Protein AF-A0A0L0RY16-F1 (afdb_monomer)

Foldseek 3Di:
DDDDDDDDDDDDDDDDDDDDDDDPPVVVVVVVVVVVVVVVVVVVCVVVVVVVVVVVVVVVVVVVVVVVVVVVVVVVVVVVVVVVVVVVVVVVLLVVLVPDDQDVLLLVLCVVVVHDNPCQFADFPPDPVSLVSNLVSCCVVVVADDDPVLSVPDGGNSSVSSSSPDDDDPPDPDPVLVVQVVCVVVVVDDPPDDDDPDDPVCPPVVVVVD

Structure (mmCIF, N/CA/C/O backbone):
data_AF-A0A0L0RY16-F1
#
_entry.id   AF-A0A0L0RY16-F1
#
loop_
_atom_site.group_PDB
_atom_site.id
_atom_site.type_symbol
_atom_site.label_atom_id
_atom_site.label_alt_id
_atom_site.label_comp_id
_atom_site.label_asym_id
_atom_site.label_entity_id
_atom_site.label_seq_id
_atom_site.pdbx_PDB_ins_code
_atom_site.Cartn_x
_atom_site.Cartn_y
_atom_site.Cartn_z
_atom_site.occupancy
_atom_site.B_iso_or_equiv
_atom_site.auth_seq_id
_atom_site.auth_comp_id
_atom_site.auth_asym_id
_atom_site.auth_atom_id
_atom_site.pdbx_PDB_model_num
ATOM 1 N N . MET A 1 1 ? 19.736 21.386 -30.004 1.00 41.47 1 MET A N 1
ATOM 2 C CA . MET A 1 1 ? 19.261 21.359 -31.405 1.00 41.47 1 MET A CA 1
ATOM 3 C C . MET A 1 1 ? 19.620 22.686 -32.041 1.00 41.47 1 MET A C 1
ATOM 5 O O . MET A 1 1 ? 19.230 23.674 -31.445 1.00 41.47 1 MET A O 1
ATOM 9 N N . LEU A 1 2 ? 20.355 22.706 -33.162 1.00 37.84 2 LEU A N 1
ATOM 10 C CA . LEU A 1 2 ? 20.332 23.747 -34.212 1.00 37.84 2 LEU A CA 1
ATOM 11 C C . LEU A 1 2 ? 21.378 23.380 -35.287 1.00 37.84 2 LEU A C 1
ATOM 13 O O . LEU A 1 2 ? 22.578 23.388 -35.029 1.00 37.84 2 LEU A O 1
ATOM 17 N N . ARG A 1 3 ? 20.896 22.975 -36.471 1.00 35.06 3 ARG A N 1
ATOM 18 C CA . ARG A 1 3 ? 21.677 22.679 -37.686 1.00 35.06 3 ARG A CA 1
ATOM 19 C C . ARG A 1 3 ? 21.807 23.966 -38.504 1.00 35.06 3 ARG A C 1
ATOM 21 O O . ARG A 1 3 ? 20.787 24.559 -38.841 1.00 35.06 3 ARG A O 1
ATOM 28 N N . ALA A 1 4 ? 23.028 24.353 -38.863 1.00 40.31 4 ALA A N 1
ATOM 29 C CA . ALA A 1 4 ? 23.283 25.415 -39.833 1.00 40.31 4 ALA A CA 1
ATOM 30 C C . ALA A 1 4 ? 23.373 24.815 -41.249 1.00 40.31 4 ALA A C 1
ATOM 32 O O . ALA A 1 4 ? 24.211 23.953 -41.510 1.00 40.31 4 ALA A O 1
ATOM 33 N N . HIS A 1 5 ? 22.496 25.260 -42.151 1.00 37.78 5 HIS A N 1
ATOM 34 C CA . HIS A 1 5 ? 22.557 24.978 -43.585 1.00 37.78 5 HIS A CA 1
ATOM 35 C C . HIS A 1 5 ? 23.366 26.080 -44.279 1.00 37.78 5 HIS A C 1
ATOM 37 O O . HIS A 1 5 ? 22.978 27.244 -44.238 1.00 37.78 5 HIS A O 1
ATOM 43 N N . TYR A 1 6 ? 24.472 25.715 -44.929 1.00 41.56 6 TYR A N 1
ATOM 44 C CA . TYR A 1 6 ? 25.250 26.623 -45.773 1.00 41.56 6 TYR A CA 1
ATOM 45 C C . TYR A 1 6 ? 24.833 26.433 -47.237 1.00 41.56 6 TYR A C 1
ATOM 47 O O . TYR A 1 6 ? 24.994 25.352 -47.803 1.00 41.56 6 TYR A O 1
ATOM 55 N N . ILE A 1 7 ? 24.267 27.481 -47.835 1.00 39.41 7 ILE A N 1
ATOM 56 C CA . ILE A 1 7 ? 23.911 27.560 -49.257 1.00 39.41 7 ILE A CA 1
ATOM 57 C C . ILE A 1 7 ? 25.070 28.265 -49.971 1.00 39.41 7 ILE A C 1
ATOM 59 O O . ILE A 1 7 ? 25.297 29.456 -49.762 1.00 39.41 7 ILE A O 1
ATOM 63 N N . ALA A 1 8 ? 25.816 27.536 -50.802 1.00 40.94 8 ALA A N 1
ATOM 64 C CA . ALA A 1 8 ? 26.891 28.101 -51.615 1.00 40.94 8 ALA A CA 1
ATOM 65 C C . ALA A 1 8 ? 26.319 28.762 -52.883 1.00 40.94 8 ALA A C 1
ATOM 67 O O . ALA A 1 8 ? 25.665 28.112 -53.700 1.00 40.94 8 ALA A O 1
ATOM 68 N N . LYS A 1 9 ? 26.576 30.066 -53.042 1.00 40.09 9 LYS A N 1
ATOM 69 C CA . LYS A 1 9 ? 26.265 30.845 -54.248 1.00 40.09 9 LYS A CA 1
ATOM 70 C C . LYS A 1 9 ? 27.295 30.560 -55.345 1.00 40.09 9 LYS A C 1
ATOM 72 O O . LYS A 1 9 ? 28.497 30.595 -55.104 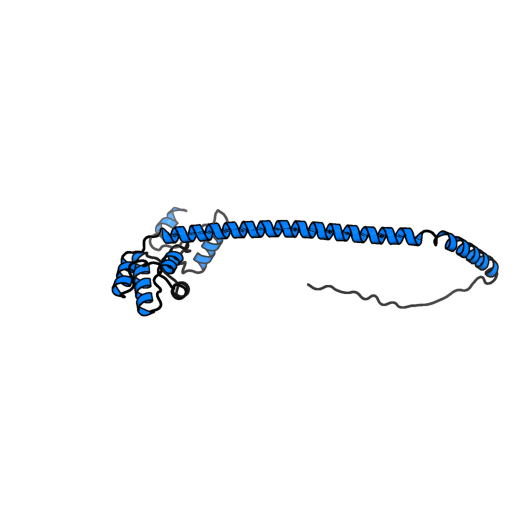1.00 40.09 9 LYS A O 1
ATOM 77 N N . ARG A 1 10 ? 26.796 30.310 -56.556 1.00 37.03 10 ARG A N 1
ATOM 78 C CA . ARG A 1 10 ? 27.549 30.184 -57.811 1.00 37.03 10 ARG A CA 1
ATOM 79 C C . ARG A 1 10 ? 27.599 31.557 -58.490 1.00 37.03 10 ARG A C 1
ATOM 81 O O . ARG A 1 10 ? 26.546 32.156 -58.689 1.00 37.03 10 ARG A O 1
ATOM 88 N N . SER A 1 11 ? 28.776 32.004 -58.913 1.00 36.66 11 SER A N 1
ATOM 89 C CA . SER A 1 11 ? 28.930 33.105 -59.871 1.00 36.66 11 SER A CA 1
ATOM 90 C C . SER A 1 11 ? 30.035 32.774 -60.878 1.00 36.66 11 SER A C 1
ATOM 92 O O . SER A 1 11 ? 31.196 32.604 -60.517 1.00 36.66 11 SER A O 1
ATOM 94 N N . TYR A 1 12 ? 29.605 32.637 -62.134 1.00 34.62 12 TYR A N 1
ATOM 95 C CA . TYR A 1 12 ? 30.356 32.721 -63.395 1.00 34.62 12 TYR A CA 1
ATOM 96 C C . TYR A 1 12 ? 30.995 34.126 -63.525 1.00 34.62 12 TYR A C 1
ATOM 98 O O . TYR A 1 12 ? 30.568 35.024 -62.809 1.00 34.62 12 TYR A O 1
ATOM 106 N N . ALA A 1 13 ? 31.933 34.493 -64.397 1.00 36.09 13 ALA A N 1
ATOM 107 C CA . ALA A 1 13 ? 32.653 33.955 -65.556 1.00 36.09 13 ALA A CA 1
ATOM 108 C C . ALA A 1 13 ? 33.771 34.984 -65.879 1.00 36.09 13 ALA A C 1
ATOM 110 O O . ALA A 1 13 ? 33.646 36.119 -65.432 1.00 36.09 13 ALA A O 1
ATOM 111 N N . THR A 1 14 ? 34.770 34.602 -66.691 1.00 35.34 14 THR A N 1
ATOM 112 C CA . THR A 1 14 ? 35.357 35.334 -67.857 1.00 35.34 14 THR A CA 1
ATOM 113 C C . THR A 1 14 ? 36.724 34.704 -68.192 1.00 35.34 14 THR A C 1
ATOM 115 O O . THR A 1 14 ? 37.595 34.606 -67.341 1.00 35.34 14 THR A O 1
ATOM 118 N N . ALA A 1 15 ? 36.892 33.969 -69.296 1.00 38.50 15 ALA A N 1
ATOM 119 C CA . ALA A 1 15 ? 37.008 34.383 -70.702 1.00 38.50 15 ALA A CA 1
ATOM 120 C C . ALA A 1 15 ? 38.299 35.168 -71.015 1.00 38.50 15 ALA A C 1
ATOM 122 O O . ALA A 1 15 ? 38.419 36.337 -70.665 1.00 38.50 15 ALA A O 1
ATOM 123 N N . GLY A 1 16 ? 39.215 34.531 -71.755 1.00 29.58 16 GLY A N 1
ATOM 124 C CA . GLY A 1 16 ? 40.325 35.194 -72.439 1.00 29.58 16 GLY A CA 1
ATOM 125 C C . GLY A 1 16 ? 41.314 34.212 -73.076 1.00 29.58 16 GLY A C 1
ATOM 126 O O . GLY A 1 16 ? 41.935 33.433 -72.364 1.00 29.58 16 GLY A O 1
ATOM 127 N N . GLY A 1 17 ? 41.488 34.285 -74.402 1.00 29.95 17 GLY A N 1
ATOM 128 C CA . GLY A 1 17 ? 42.725 33.848 -75.070 1.00 29.95 17 GLY A CA 1
ATOM 129 C C . GLY A 1 17 ? 42.572 32.793 -76.165 1.00 29.95 17 GLY A C 1
ATOM 130 O O . GLY A 1 17 ? 42.599 31.600 -75.895 1.00 29.95 17 GLY A O 1
ATOM 131 N N . ALA A 1 18 ? 42.452 33.252 -77.408 1.00 35.78 18 ALA A N 1
ATOM 132 C CA . ALA A 1 18 ? 42.406 32.473 -78.641 1.00 35.78 18 ALA A CA 1
ATOM 133 C C . ALA A 1 18 ? 43.746 31.804 -79.008 1.00 35.78 18 ALA A C 1
ATOM 135 O O . ALA A 1 18 ? 44.792 32.418 -78.830 1.00 35.78 18 ALA A O 1
ATOM 136 N N . SER A 1 19 ? 43.701 30.613 -79.623 1.00 36.59 19 SER A N 1
ATOM 137 C CA . SER A 1 19 ? 44.643 30.148 -80.661 1.00 36.59 19 SER A CA 1
ATOM 138 C C . SER A 1 19 ? 44.219 28.764 -81.188 1.00 36.59 19 SER A C 1
ATOM 140 O O . SER A 1 19 ? 43.677 27.963 -80.437 1.00 36.59 19 SER A O 1
ATOM 142 N N . GLN A 1 20 ? 44.500 28.490 -82.466 1.00 39.97 20 GLN A N 1
ATOM 143 C CA . GLN A 1 20 ? 44.330 27.222 -83.201 1.00 39.97 20 GLN A CA 1
ATOM 144 C C . GLN A 1 20 ? 42.927 26.877 -83.727 1.00 39.97 20 GLN A C 1
ATOM 146 O O . GLN A 1 20 ? 42.294 25.886 -83.368 1.00 39.97 20 GLN A O 1
ATOM 151 N N . VAL A 1 21 ? 42.507 27.642 -84.735 1.00 51.56 21 VAL A N 1
ATOM 152 C CA . VAL A 1 21 ? 41.689 27.111 -85.832 1.00 51.56 21 VAL A CA 1
ATOM 153 C C . VAL A 1 21 ? 42.660 26.667 -86.920 1.00 51.56 21 VAL A C 1
ATOM 155 O O . VAL A 1 21 ? 43.291 27.525 -87.515 1.00 51.56 21 VAL A O 1
ATOM 158 N N . ILE A 1 22 ? 42.831 25.353 -87.094 1.00 48.66 22 ILE A N 1
ATOM 159 C CA . ILE A 1 22 ? 43.148 24.584 -88.322 1.00 48.66 22 ILE A CA 1
ATOM 160 C C . ILE A 1 22 ? 43.481 23.163 -87.817 1.00 48.66 22 ILE A C 1
ATOM 162 O O . ILE A 1 22 ? 44.541 22.935 -87.246 1.00 48.66 22 ILE A O 1
ATOM 166 N N . GLY A 1 23 ? 42.531 22.224 -87.935 1.00 47.97 23 GLY A N 1
ATOM 167 C CA . GLY A 1 23 ? 42.706 20.818 -87.508 1.00 47.97 23 GLY A CA 1
ATOM 168 C C . GLY A 1 23 ? 41.471 20.119 -86.908 1.00 47.97 23 GLY A C 1
ATOM 169 O O . GLY A 1 23 ? 41.491 18.919 -86.667 1.00 47.97 23 GLY A O 1
ATOM 170 N N . GLY A 1 24 ? 40.363 20.833 -86.676 1.00 49.84 24 GLY A N 1
ATOM 171 C CA . GLY A 1 24 ? 39.249 20.342 -85.844 1.00 49.84 24 GLY A CA 1
ATOM 172 C C . GLY A 1 24 ? 38.214 19.402 -86.484 1.00 49.84 24 GLY A C 1
ATOM 173 O O . GLY A 1 24 ? 37.266 19.027 -85.795 1.00 49.84 24 GLY A O 1
ATOM 174 N N . TRP A 1 25 ? 38.328 19.033 -87.764 1.00 46.62 25 TRP A N 1
ATOM 175 C CA . TRP A 1 25 ? 37.336 18.155 -88.416 1.00 46.62 25 TRP A CA 1
ATOM 176 C C . TRP A 1 25 ? 37.721 16.673 -88.387 1.00 46.62 25 TRP A C 1
ATOM 178 O O . TRP A 1 25 ? 36.869 15.829 -88.115 1.00 46.62 25 TRP A O 1
ATOM 188 N N . THR A 1 26 ? 39.000 16.343 -88.569 1.00 55.75 26 THR A N 1
ATOM 189 C CA . THR A 1 26 ? 39.481 14.952 -88.565 1.00 55.75 26 THR A CA 1
ATOM 190 C C . THR A 1 26 ? 39.493 14.352 -87.157 1.00 55.75 26 THR A C 1
ATOM 192 O O . THR A 1 26 ? 39.081 13.206 -86.975 1.00 55.75 26 THR A O 1
ATOM 195 N N . ASP A 1 27 ? 39.836 15.143 -86.137 1.00 55.72 27 ASP A N 1
ATOM 196 C CA . ASP A 1 27 ? 39.813 14.697 -84.738 1.00 55.72 27 ASP A CA 1
ATOM 197 C C . ASP A 1 27 ? 38.393 14.540 -84.182 1.00 55.72 27 ASP A C 1
ATOM 199 O O . ASP A 1 27 ? 38.121 13.621 -83.409 1.00 55.72 27 ASP A O 1
ATOM 203 N N . ARG A 1 28 ? 37.445 15.388 -84.607 1.00 56.66 28 ARG A N 1
ATOM 204 C CA . ARG A 1 28 ? 36.034 15.257 -84.206 1.00 56.66 28 ARG A CA 1
ATOM 205 C C . ARG A 1 28 ? 35.381 14.016 -84.801 1.00 56.66 28 ARG A C 1
ATOM 207 O O . ARG A 1 28 ? 34.617 13.369 -84.090 1.00 56.66 28 ARG A O 1
ATOM 214 N N . LEU A 1 29 ? 35.709 13.653 -86.043 1.00 58.84 29 LEU A N 1
ATOM 215 C CA . LEU A 1 29 ? 35.186 12.438 -86.674 1.00 58.84 29 LEU A CA 1
ATOM 216 C C . LEU A 1 29 ? 35.738 11.169 -86.009 1.00 58.84 29 LEU A C 1
ATOM 218 O O . LEU A 1 29 ? 34.986 10.237 -85.733 1.00 58.84 29 LEU A O 1
ATOM 222 N N . LYS A 1 30 ? 37.031 11.164 -85.658 1.00 59.88 30 LYS A N 1
ATOM 223 C CA . LYS A 1 30 ? 37.675 10.038 -84.963 1.00 59.88 30 LYS A CA 1
ATOM 224 C C . LYS A 1 30 ? 37.125 9.847 -83.544 1.00 59.88 30 LYS A C 1
ATOM 226 O O . LYS A 1 30 ? 36.856 8.724 -83.127 1.00 59.88 30 LYS A O 1
ATOM 231 N N . LYS A 1 31 ? 36.858 10.947 -82.828 1.00 59.12 31 LYS A N 1
ATOM 232 C CA . LYS A 1 31 ? 36.210 10.923 -81.504 1.00 59.12 31 LYS A CA 1
ATOM 233 C C . LYS A 1 31 ? 34.750 10.467 -81.565 1.00 59.12 31 LYS A C 1
ATOM 235 O O . LYS A 1 31 ? 34.278 9.864 -80.610 1.00 59.12 31 LYS A O 1
ATOM 240 N N . LEU A 1 32 ? 34.036 10.739 -82.660 1.00 58.34 32 LEU A N 1
ATOM 241 C CA . LEU A 1 32 ? 32.654 10.286 -82.863 1.00 58.34 32 LEU A CA 1
ATOM 242 C C . LEU A 1 32 ? 32.582 8.790 -83.187 1.00 58.34 32 LEU A C 1
ATOM 244 O O . LEU A 1 32 ? 31.743 8.096 -82.621 1.00 58.34 32 LEU A O 1
ATOM 248 N N . MET A 1 33 ? 33.499 8.294 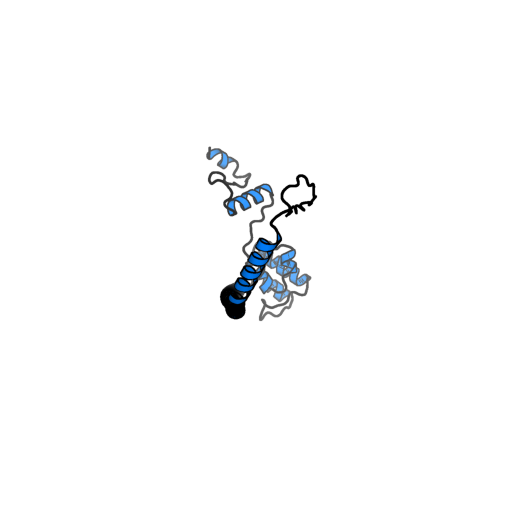-84.020 1.00 59.53 33 MET A N 1
ATOM 249 C CA . MET A 1 33 ? 33.598 6.871 -84.366 1.00 59.53 33 MET A CA 1
ATOM 250 C C . MET A 1 33 ? 33.968 6.018 -83.143 1.00 59.53 33 MET A C 1
ATOM 252 O O . MET A 1 33 ? 33.307 5.017 -82.884 1.00 59.53 33 MET A O 1
ATOM 256 N N . ASN A 1 34 ? 34.917 6.473 -82.313 1.00 57.16 34 ASN A N 1
ATOM 257 C CA . ASN A 1 34 ? 35.280 5.766 -81.075 1.00 57.16 34 ASN A CA 1
ATOM 258 C C . ASN A 1 34 ? 34.154 5.780 -80.021 1.00 57.16 34 ASN A C 1
ATOM 260 O O . ASN A 1 34 ? 33.973 4.819 -79.280 1.00 57.16 34 ASN A O 1
ATOM 264 N N . ARG A 1 35 ? 33.347 6.848 -79.978 1.00 54.59 35 ARG A N 1
ATOM 265 C CA . ARG A 1 35 ? 32.210 6.970 -79.049 1.00 54.59 35 ARG A CA 1
ATOM 266 C C . ARG A 1 35 ? 30.979 6.179 -79.502 1.00 54.59 35 ARG A C 1
ATOM 268 O O . ARG A 1 35 ? 30.115 5.879 -78.683 1.00 54.59 35 ARG A O 1
ATOM 275 N N . ALA A 1 36 ? 30.887 5.859 -80.793 1.00 52.72 36 ALA A N 1
ATOM 276 C CA . ALA A 1 36 ? 29.882 4.945 -81.328 1.00 52.72 36 ALA A CA 1
ATOM 277 C C . ALA A 1 36 ? 30.255 3.479 -81.049 1.00 52.72 36 ALA A C 1
ATOM 279 O O . ALA A 1 36 ? 29.374 2.696 -80.706 1.00 52.72 36 ALA A O 1
ATOM 280 N N . SER A 1 37 ? 31.548 3.129 -81.096 1.00 49.72 37 SER A N 1
ATOM 281 C CA . SER A 1 37 ? 32.020 1.780 -80.752 1.00 49.72 37 SER A CA 1
ATOM 282 C C . SER A 1 37 ? 32.002 1.481 -79.248 1.00 49.72 37 SER A C 1
ATOM 284 O O . SER A 1 37 ? 31.754 0.341 -78.878 1.00 49.72 37 SER A O 1
ATOM 286 N N . GLU A 1 38 ? 32.195 2.475 -78.371 1.00 48.06 38 GLU A N 1
ATOM 287 C CA . GLU A 1 38 ? 32.055 2.289 -76.910 1.00 48.06 38 GLU A CA 1
ATOM 288 C C . GLU A 1 38 ? 30.590 2.179 -76.455 1.00 48.06 38 GLU A C 1
ATOM 290 O O . GLU A 1 38 ? 30.285 1.498 -75.480 1.00 48.06 38 GLU A O 1
ATOM 295 N N . LYS A 1 39 ? 29.649 2.802 -77.177 1.00 47.09 39 LYS A N 1
ATOM 296 C CA . LYS A 1 39 ? 28.222 2.714 -76.831 1.00 47.09 39 LYS A CA 1
ATOM 297 C C . LYS A 1 39 ? 27.592 1.359 -77.146 1.00 47.09 39 LYS A C 1
ATOM 299 O O . LYS A 1 39 ? 26.601 1.022 -76.513 1.00 47.09 39 LYS A O 1
ATOM 304 N N . GLN A 1 40 ? 28.150 0.585 -78.075 1.00 45.03 40 GLN A N 1
ATOM 305 C CA . GLN A 1 40 ? 27.619 -0.745 -78.395 1.00 45.03 40 GLN A CA 1
ATOM 306 C C . GLN A 1 40 ? 28.120 -1.851 -77.459 1.00 45.03 40 GLN A C 1
ATOM 308 O O . GLN A 1 40 ? 27.486 -2.899 -77.384 1.00 45.03 40 GLN A O 1
ATOM 313 N N . THR A 1 41 ? 29.196 -1.630 -76.700 1.00 42.47 41 THR A N 1
ATOM 314 C CA . THR A 1 41 ? 29.678 -2.600 -75.702 1.00 42.47 41 THR A CA 1
ATOM 315 C C . THR A 1 41 ? 29.165 -2.335 -74.284 1.00 42.47 41 THR A C 1
ATOM 317 O O . THR A 1 41 ? 29.10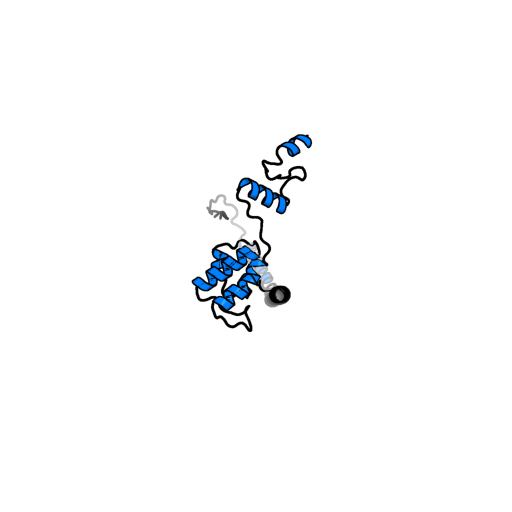5 -3.270 -73.496 1.00 42.47 41 THR A O 1
ATOM 320 N N . GLU A 1 42 ? 28.700 -1.124 -73.955 1.00 44.88 42 GLU A N 1
ATOM 321 C CA . GLU A 1 42 ? 28.083 -0.830 -72.644 1.00 44.88 42 GLU A CA 1
ATOM 322 C C . GLU A 1 42 ? 26.568 -1.106 -72.562 1.00 44.88 42 GLU A C 1
ATOM 324 O O . GLU A 1 42 ? 25.986 -1.047 -71.475 1.00 44.88 42 GLU A O 1
ATOM 329 N N . GLU A 1 43 ? 25.890 -1.381 -73.680 1.00 44.94 43 GLU A N 1
ATOM 330 C CA . GLU A 1 43 ? 24.426 -1.554 -73.706 1.00 44.94 43 GLU A CA 1
ATOM 331 C C . GLU A 1 43 ? 23.963 -3.018 -73.576 1.00 44.94 43 GLU A C 1
ATOM 333 O O . GLU A 1 43 ? 22.776 -3.268 -73.388 1.00 44.94 43 GLU A O 1
ATOM 338 N N . ALA A 1 44 ? 24.888 -3.985 -73.575 1.00 46.16 44 ALA A N 1
ATOM 339 C CA . ALA A 1 44 ? 24.570 -5.400 -73.355 1.00 46.16 44 ALA A CA 1
ATOM 340 C C . ALA A 1 44 ? 24.541 -5.816 -71.864 1.00 46.16 44 ALA A C 1
ATOM 342 O O . ALA A 1 44 ? 23.913 -6.817 -71.530 1.00 46.16 44 ALA A O 1
ATOM 343 N N . ASP A 1 45 ? 25.149 -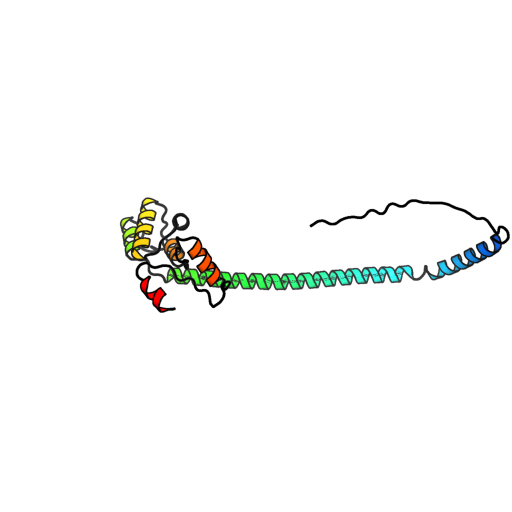5.036 -70.957 1.00 50.47 45 ASP A N 1
ATOM 344 C CA . ASP A 1 45 ? 25.334 -5.408 -69.535 1.00 50.47 45 ASP A CA 1
ATOM 345 C C . ASP A 1 45 ? 24.485 -4.602 -68.526 1.00 50.47 45 ASP A C 1
ATOM 347 O O . ASP A 1 45 ? 24.578 -4.788 -67.305 1.00 50.47 45 ASP A O 1
ATOM 351 N N . LYS A 1 46 ? 23.603 -3.717 -69.005 1.00 48.16 46 LYS A N 1
ATOM 352 C CA . LYS A 1 46 ? 22.710 -2.913 -68.148 1.00 48.16 46 LYS A CA 1
ATOM 353 C C . LYS A 1 46 ? 21.537 -3.672 -67.499 1.00 48.16 46 LYS A C 1
ATOM 355 O O . LYS A 1 46 ? 21.266 -3.394 -66.332 1.00 48.16 46 LYS A O 1
ATOM 360 N N . PRO A 1 47 ? 20.865 -4.663 -68.122 1.00 49.03 47 PRO A N 1
ATOM 361 C CA . PRO A 1 47 ? 19.744 -5.328 -67.447 1.00 49.03 47 PRO A CA 1
ATOM 362 C C . PRO A 1 47 ? 20.199 -6.287 -66.333 1.00 49.03 47 PRO A C 1
ATOM 364 O O . PRO A 1 47 ? 19.461 -6.528 -65.379 1.00 49.03 47 PRO A O 1
ATOM 367 N N . ALA A 1 48 ? 21.426 -6.815 -66.406 1.00 47.12 48 ALA A N 1
ATOM 368 C CA . ALA A 1 48 ? 21.943 -7.783 -65.436 1.00 47.12 48 ALA A CA 1
ATOM 369 C C . ALA A 1 48 ? 22.493 -7.137 -64.150 1.00 47.12 48 ALA A C 1
ATOM 371 O O . ALA A 1 48 ? 22.536 -7.785 -63.102 1.00 47.12 48 ALA A O 1
ATOM 372 N N . THR A 1 49 ? 22.921 -5.875 -64.208 1.00 50.94 49 THR A N 1
ATOM 373 C CA . THR A 1 49 ? 23.505 -5.148 -63.068 1.00 50.94 49 THR A CA 1
ATOM 374 C C . THR A 1 49 ? 22.446 -4.421 -62.234 1.00 50.94 49 THR A C 1
ATOM 376 O O . THR A 1 49 ? 22.545 -4.411 -61.006 1.00 50.94 49 THR A O 1
ATOM 379 N N . GLU A 1 50 ? 21.375 -3.916 -62.855 1.00 49.28 50 GLU A N 1
ATOM 380 C CA . GLU A 1 50 ? 20.239 -3.305 -62.147 1.00 49.28 50 GLU A CA 1
ATOM 381 C C . GLU A 1 50 ? 19.320 -4.342 -61.479 1.00 49.28 50 GLU A C 1
ATOM 383 O O . GLU A 1 50 ? 18.906 -4.135 -60.335 1.00 49.28 50 GLU A O 1
ATOM 388 N N . ALA A 1 51 ? 19.080 -5.497 -62.116 1.00 52.09 51 ALA A N 1
ATOM 389 C CA . ALA A 1 51 ? 18.324 -6.603 -61.515 1.00 52.09 51 ALA A CA 1
ATOM 390 C C . ALA A 1 51 ? 19.023 -7.157 -60.258 1.00 52.09 51 ALA A C 1
ATOM 392 O O . ALA A 1 51 ? 18.415 -7.259 -59.195 1.00 52.09 51 ALA A O 1
ATOM 393 N N . LYS A 1 52 ? 20.346 -7.378 -60.322 1.00 52.31 52 LYS A N 1
ATOM 394 C CA . LYS A 1 52 ? 21.144 -7.809 -59.158 1.00 52.31 52 LYS A CA 1
ATOM 395 C C . LYS A 1 52 ? 21.155 -6.779 -58.021 1.00 52.31 52 LYS A C 1
ATOM 397 O O . LYS A 1 52 ? 21.223 -7.160 -56.854 1.00 52.31 52 LYS A O 1
ATOM 402 N N . ALA A 1 53 ? 21.076 -5.482 -58.328 1.00 53.69 53 ALA A N 1
ATOM 403 C CA . ALA A 1 53 ? 21.006 -4.423 -57.320 1.00 53.69 53 ALA A CA 1
ATOM 404 C C . ALA A 1 53 ? 19.612 -4.300 -56.672 1.00 53.69 53 ALA A C 1
ATOM 406 O O . ALA A 1 53 ? 19.518 -3.966 -55.486 1.00 53.69 53 ALA A O 1
ATOM 407 N N . ALA A 1 54 ? 18.539 -4.576 -57.419 1.00 54.78 54 ALA A N 1
ATOM 408 C CA . ALA A 1 54 ? 17.175 -4.637 -56.896 1.00 54.78 54 ALA A CA 1
ATOM 409 C C . ALA A 1 54 ? 16.975 -5.869 -55.996 1.00 54.78 54 ALA A C 1
ATOM 411 O O . ALA A 1 54 ? 16.518 -5.721 -54.861 1.00 54.78 54 ALA A O 1
ATOM 412 N N . ASP A 1 55 ? 17.437 -7.043 -56.431 1.00 53.12 55 ASP A N 1
ATOM 413 C CA . ASP A 1 55 ? 17.367 -8.285 -55.651 1.00 53.12 55 ASP A CA 1
ATOM 414 C C . ASP A 1 55 ? 18.186 -8.195 -54.350 1.00 53.12 55 ASP A C 1
ATOM 416 O O . ASP A 1 55 ? 17.742 -8.633 -53.286 1.00 53.12 55 ASP A O 1
ATOM 420 N N . ALA A 1 56 ? 19.346 -7.528 -54.383 1.00 58.44 56 ALA A N 1
ATOM 421 C CA . ALA A 1 56 ? 20.152 -7.273 -53.187 1.00 58.44 56 ALA A CA 1
ATOM 422 C C . ALA A 1 56 ? 19.478 -6.308 -52.189 1.00 58.44 56 ALA A C 1
ATOM 424 O O . ALA A 1 56 ? 19.656 -6.446 -50.973 1.00 58.44 56 ALA A O 1
ATOM 425 N N . LYS A 1 57 ? 18.688 -5.335 -52.669 1.00 61.22 57 LYS A N 1
ATOM 426 C CA . LYS A 1 57 ? 17.914 -4.423 -51.807 1.00 61.22 57 LYS A CA 1
ATOM 427 C C . LYS A 1 57 ? 16.726 -5.131 -51.158 1.00 61.22 57 LYS A C 1
ATOM 429 O O . LYS A 1 57 ? 16.549 -4.993 -49.950 1.00 61.22 57 LYS A O 1
ATOM 434 N N . VAL A 1 58 ? 15.986 -5.943 -51.913 1.00 60.50 58 VAL A N 1
ATOM 435 C CA . VAL A 1 58 ? 14.860 -6.736 -51.387 1.00 60.50 58 VAL A CA 1
ATOM 436 C C . VAL A 1 58 ? 15.348 -7.747 -50.342 1.00 60.50 58 VAL A C 1
ATOM 438 O O . VAL A 1 58 ? 14.788 -7.818 -49.250 1.00 60.50 58 VAL A O 1
ATOM 441 N N . ALA A 1 59 ? 16.466 -8.436 -50.594 1.00 62.03 59 ALA A N 1
ATOM 442 C CA . ALA A 1 59 ? 17.078 -9.341 -49.617 1.00 62.03 59 ALA A CA 1
ATOM 443 C C . ALA A 1 59 ? 17.561 -8.618 -48.339 1.00 62.03 59 ALA A C 1
ATOM 445 O O . ALA A 1 59 ? 17.457 -9.151 -47.230 1.00 62.03 59 ALA A O 1
ATOM 446 N N . SER A 1 60 ? 18.067 -7.385 -48.468 1.00 64.56 60 SER A N 1
ATOM 447 C CA . SER A 1 60 ? 18.476 -6.539 -47.337 1.00 64.56 60 SER A CA 1
ATOM 448 C C . SER A 1 60 ? 17.283 -6.084 -46.495 1.00 64.56 60 SER A C 1
ATOM 450 O O . SER A 1 60 ? 17.346 -6.120 -45.262 1.00 64.56 60 SER A O 1
ATOM 452 N N . ASP A 1 61 ? 16.177 -5.707 -47.133 1.00 66.44 61 ASP A N 1
ATOM 453 C CA . ASP A 1 61 ? 14.969 -5.264 -46.441 1.00 66.44 61 ASP A CA 1
ATOM 454 C C . ASP A 1 61 ? 14.216 -6.436 -45.793 1.00 66.44 61 ASP A C 1
ATOM 456 O O . ASP A 1 61 ? 13.794 -6.318 -44.640 1.00 66.44 61 ASP A O 1
ATOM 460 N N . GLU A 1 62 ? 14.186 -7.619 -46.415 1.00 65.38 62 GLU A N 1
ATOM 461 C CA . GLU A 1 62 ? 13.729 -8.851 -45.756 1.00 65.38 62 GLU A CA 1
ATOM 462 C C . GLU A 1 62 ? 14.586 -9.209 -44.535 1.00 65.38 62 GLU A C 1
ATOM 464 O O . GLU A 1 62 ? 14.059 -9.565 -43.476 1.00 65.38 62 GLU A O 1
ATOM 469 N N . ALA A 1 63 ? 15.912 -9.084 -44.636 1.00 67.06 63 ALA A N 1
ATOM 470 C CA . ALA A 1 63 ? 16.809 -9.343 -43.515 1.00 67.06 63 ALA A CA 1
ATOM 471 C C . ALA A 1 63 ? 16.615 -8.331 -42.371 1.00 67.06 63 ALA A C 1
ATOM 473 O O . ALA A 1 63 ? 16.692 -8.709 -41.197 1.00 67.06 63 ALA A O 1
ATOM 474 N N . LYS A 1 64 ? 16.326 -7.058 -42.676 1.00 70.38 64 LYS A N 1
ATOM 475 C CA . LYS A 1 64 ? 15.976 -6.039 -41.670 1.00 70.38 64 LYS A CA 1
ATOM 476 C C . LYS A 1 64 ? 14.627 -6.328 -41.019 1.00 70.38 64 LYS A C 1
ATOM 478 O O . LYS A 1 64 ? 14.538 -6.233 -39.798 1.00 70.38 64 LYS A O 1
ATOM 483 N N . MET A 1 65 ? 13.619 -6.738 -41.787 1.00 70.06 65 MET A N 1
ATOM 484 C CA . MET A 1 65 ? 12.296 -7.098 -41.265 1.00 70.06 65 MET A CA 1
ATOM 485 C C . MET A 1 65 ? 12.352 -8.350 -40.384 1.00 70.06 65 MET A C 1
ATOM 487 O O . MET A 1 65 ? 11.762 -8.365 -39.305 1.00 70.06 65 MET A O 1
ATOM 491 N N . ARG A 1 66 ? 13.141 -9.367 -40.760 1.00 71.88 66 ARG A N 1
ATOM 492 C CA . ARG A 1 66 ? 13.391 -10.549 -39.914 1.00 71.88 66 ARG A CA 1
ATOM 493 C C . ARG A 1 66 ? 14.115 -10.172 -38.621 1.00 71.88 66 ARG A C 1
ATOM 495 O O . ARG A 1 66 ? 13.704 -10.601 -37.546 1.00 71.88 66 ARG A O 1
ATOM 502 N N . LYS A 1 67 ? 15.136 -9.308 -38.686 1.00 75.62 67 LYS A N 1
ATOM 503 C CA . LYS A 1 67 ? 15.804 -8.776 -37.485 1.00 75.62 67 LYS A CA 1
ATOM 504 C C . LYS A 1 67 ? 14.820 -7.996 -36.606 1.00 75.62 67 LYS A C 1
ATOM 506 O O . LYS A 1 67 ? 14.719 -8.295 -35.419 1.00 75.62 67 LYS A O 1
ATOM 511 N N . ALA A 1 68 ? 14.036 -7.079 -37.170 1.00 73.38 68 ALA A N 1
ATOM 512 C CA . ALA A 1 68 ? 13.020 -6.316 -36.443 1.00 73.38 68 ALA A CA 1
ATOM 513 C C . ALA A 1 68 ? 11.973 -7.227 -35.777 1.00 73.38 68 ALA A C 1
ATOM 515 O O . ALA A 1 68 ? 11.671 -7.047 -34.599 1.00 73.38 68 ALA A O 1
ATOM 516 N N . ALA A 1 69 ? 11.503 -8.267 -36.473 1.00 75.19 69 ALA A N 1
ATOM 517 C CA . ALA A 1 69 ? 10.591 -9.264 -35.919 1.00 75.19 69 ALA A CA 1
ATOM 518 C C . ALA A 1 69 ? 11.219 -10.040 -34.746 1.00 75.19 69 ALA A C 1
ATOM 520 O O . ALA A 1 69 ? 10.566 -10.253 -33.724 1.00 75.19 69 ALA A O 1
ATOM 521 N N . THR A 1 70 ? 12.504 -10.406 -34.831 1.00 76.94 70 THR A N 1
ATOM 522 C CA . THR A 1 70 ? 13.204 -11.064 -33.710 1.00 76.94 70 THR A CA 1
ATOM 523 C C . THR A 1 70 ? 13.402 -10.139 -32.505 1.00 76.94 70 THR A C 1
ATOM 525 O O . THR A 1 70 ? 13.262 -10.587 -31.364 1.00 76.94 70 THR A O 1
ATOM 528 N N . PHE A 1 71 ? 13.660 -8.845 -32.726 1.00 78.69 71 PHE A N 1
ATOM 529 C CA . PHE A 1 71 ? 13.728 -7.853 -31.650 1.00 78.69 71 PHE A CA 1
ATOM 530 C C . PHE A 1 71 ? 12.358 -7.634 -31.000 1.00 78.69 71 PHE A C 1
ATOM 532 O O . PHE A 1 71 ? 12.267 -7.683 -29.774 1.00 78.69 71 PHE A O 1
ATOM 539 N N . ALA A 1 72 ? 11.293 -7.508 -31.795 1.00 79.81 72 ALA A N 1
ATOM 540 C CA . ALA A 1 72 ? 9.924 -7.389 -31.300 1.00 79.81 72 ALA A CA 1
ATOM 541 C C . ALA A 1 72 ? 9.499 -8.623 -30.485 1.00 79.81 72 ALA A C 1
ATOM 543 O O . ALA A 1 72 ? 8.955 -8.485 -29.390 1.00 79.81 72 ALA A O 1
ATOM 544 N N . ALA A 1 73 ? 9.826 -9.836 -30.946 1.00 80.56 73 ALA A N 1
ATOM 545 C CA . ALA A 1 73 ? 9.559 -11.069 -30.204 1.00 80.56 73 ALA A CA 1
ATOM 546 C C . ALA A 1 73 ? 10.330 -11.130 -28.871 1.00 80.56 73 ALA A C 1
ATOM 548 O O . ALA A 1 73 ? 9.793 -11.571 -27.851 1.00 80.56 73 ALA A O 1
ATOM 549 N N . ARG A 1 74 ? 11.585 -10.660 -28.843 1.00 82.56 74 ARG A N 1
ATOM 550 C CA . ARG A 1 74 ? 12.391 -10.581 -27.614 1.00 82.56 74 ARG A CA 1
ATOM 551 C C . ARG A 1 74 ? 11.849 -9.533 -26.640 1.00 82.56 74 ARG A C 1
ATOM 553 O O . ARG A 1 74 ? 11.822 -9.783 -25.435 1.00 82.56 74 ARG A O 1
ATOM 560 N N . GLU A 1 75 ? 11.387 -8.394 -27.143 1.00 84.50 75 GLU A N 1
ATOM 561 C CA . GLU A 1 75 ? 10.772 -7.342 -26.333 1.00 84.50 75 GLU A CA 1
ATOM 562 C C . GLU A 1 75 ? 9.416 -7.783 -25.764 1.00 84.50 75 GLU A C 1
ATOM 564 O O . GLU A 1 75 ? 9.161 -7.585 -24.577 1.00 84.50 75 GLU A O 1
ATOM 569 N N . ALA A 1 76 ? 8.593 -8.477 -26.555 1.00 83.88 76 ALA A N 1
ATOM 570 C CA . ALA A 1 76 ? 7.338 -9.073 -26.100 1.00 83.88 76 ALA A CA 1
ATOM 571 C C . ALA A 1 76 ? 7.571 -10.116 -24.996 1.00 83.88 76 ALA A C 1
ATOM 573 O O . ALA A 1 76 ? 6.891 -10.094 -23.972 1.00 83.88 76 ALA A O 1
ATOM 574 N N . ARG A 1 77 ? 8.591 -10.977 -25.136 1.00 86.06 77 ARG A N 1
ATOM 575 C CA . ARG A 1 77 ? 8.988 -11.925 -24.077 1.00 86.06 77 ARG A CA 1
ATOM 576 C C . ARG A 1 77 ? 9.436 -11.215 -22.800 1.00 86.06 77 ARG A C 1
ATOM 578 O O . ARG A 1 77 ? 9.080 -11.653 -21.708 1.00 86.06 77 ARG A O 1
ATOM 585 N N . ARG A 1 78 ? 10.182 -10.111 -22.918 1.00 86.62 78 ARG A N 1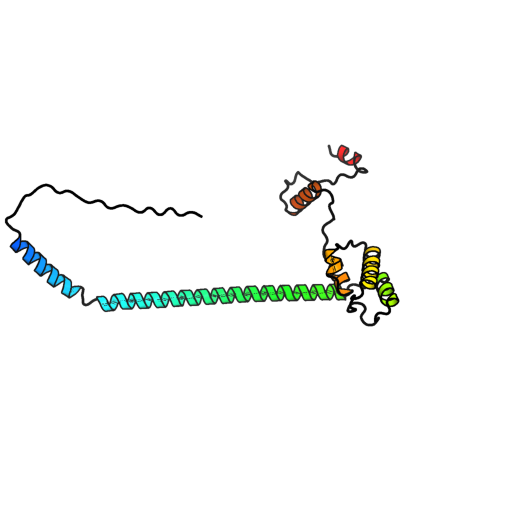
ATOM 586 C CA . ARG A 1 78 ? 10.595 -9.296 -21.765 1.00 86.62 78 ARG A CA 1
ATOM 587 C C . ARG A 1 78 ? 9.392 -8.644 -21.079 1.00 86.62 78 ARG A C 1
ATOM 589 O O . ARG A 1 78 ? 9.295 -8.716 -19.859 1.00 86.62 78 ARG A O 1
ATOM 596 N N . LYS A 1 79 ? 8.463 -8.066 -21.846 1.00 88.94 79 LYS A N 1
ATOM 597 C CA . LYS A 1 79 ? 7.214 -7.478 -21.333 1.00 88.94 79 LYS A CA 1
ATOM 598 C C . LYS A 1 79 ? 6.344 -8.525 -20.631 1.00 88.94 79 LYS A C 1
ATOM 600 O O . LYS A 1 79 ? 5.929 -8.297 -19.501 1.00 88.94 79 LYS A O 1
ATOM 605 N N . ALA A 1 80 ? 6.171 -9.703 -21.228 1.00 88.31 80 ALA A N 1
ATOM 606 C CA . ALA A 1 80 ? 5.425 -10.805 -20.619 1.00 88.31 80 ALA A CA 1
ATOM 607 C C . ALA A 1 80 ? 6.085 -11.328 -19.327 1.00 88.31 80 ALA A C 1
ATOM 609 O O . ALA A 1 80 ? 5.396 -11.690 -18.376 1.00 88.31 80 ALA A O 1
ATOM 610 N N . MET A 1 81 ? 7.422 -11.358 -19.260 1.00 91.12 81 MET A N 1
ATOM 611 C CA . MET A 1 81 ? 8.134 -11.717 -18.029 1.00 91.12 81 MET A CA 1
ATOM 612 C C . MET A 1 81 ? 7.916 -10.675 -16.923 1.00 91.12 81 MET A C 1
ATOM 614 O O . MET A 1 81 ? 7.692 -11.062 -15.778 1.00 91.12 81 MET A O 1
ATOM 618 N N . LEU A 1 82 ? 7.958 -9.381 -17.254 1.00 89.12 82 LEU A N 1
ATOM 619 C CA . LEU A 1 82 ? 7.692 -8.303 -16.297 1.00 89.12 82 LEU A CA 1
ATOM 620 C C . LEU A 1 82 ? 6.252 -8.355 -15.778 1.00 89.12 82 LEU A C 1
ATOM 622 O O . LEU A 1 82 ? 6.063 -8.349 -14.568 1.00 89.12 82 LEU A O 1
ATOM 626 N N . GLN A 1 83 ? 5.265 -8.541 -16.659 1.00 88.12 83 GLN A N 1
ATOM 627 C CA . GLN A 1 83 ? 3.864 -8.720 -16.259 1.00 88.12 83 GLN A CA 1
ATOM 628 C C . GLN A 1 83 ? 3.690 -9.907 -15.307 1.00 88.12 83 GLN A C 1
ATOM 630 O O . GLN A 1 83 ? 3.085 -9.764 -14.251 1.00 88.12 83 GLN A O 1
ATOM 635 N N . LYS A 1 84 ? 4.310 -11.060 -15.595 1.00 90.19 84 LYS A N 1
ATOM 636 C CA . LYS A 1 84 ? 4.282 -12.212 -14.677 1.00 90.19 84 LYS A CA 1
ATOM 637 C C . LYS A 1 84 ? 4.927 -11.914 -13.321 1.00 90.19 84 LYS A C 1
ATOM 639 O O . LYS A 1 84 ? 4.500 -12.466 -12.310 1.00 90.19 84 LYS A O 1
ATOM 644 N N . GLN A 1 85 ? 5.978 -11.094 -13.276 1.00 88.81 85 GLN A N 1
ATOM 645 C CA . GLN A 1 85 ? 6.583 -10.676 -12.008 1.00 88.81 85 GLN A CA 1
ATOM 646 C C . GLN A 1 85 ? 5.680 -9.707 -11.243 1.00 88.81 85 GLN A C 1
ATOM 648 O O . GLN A 1 85 ? 5.561 -9.829 -10.026 1.00 88.81 85 GLN A O 1
ATOM 653 N N . GLU A 1 86 ? 5.027 -8.778 -11.934 1.00 84.44 86 GLU A N 1
ATOM 654 C CA . GLU A 1 86 ? 4.059 -7.856 -11.342 1.00 84.44 86 GLU A CA 1
ATOM 655 C C . GLU A 1 86 ? 2.844 -8.607 -10.794 1.00 84.44 86 GLU A C 1
ATOM 657 O O . GLU A 1 86 ? 2.493 -8.410 -9.638 1.00 84.44 86 GLU A O 1
ATOM 662 N N . GLU A 1 87 ? 2.278 -9.550 -11.549 1.00 85.94 87 GLU A N 1
ATOM 663 C CA . GLU A 1 87 ? 1.186 -10.421 -11.098 1.00 85.94 87 GLU A CA 1
ATOM 664 C C . GLU A 1 87 ? 1.560 -11.248 -9.864 1.00 85.94 87 GLU A C 1
ATOM 666 O O . GLU A 1 87 ? 0.757 -11.411 -8.946 1.00 85.94 87 GLU A O 1
ATOM 671 N N . LYS A 1 88 ? 2.789 -11.773 -9.807 1.00 87.00 88 LYS A N 1
ATOM 672 C CA . LYS A 1 88 ? 3.276 -12.460 -8.603 1.00 87.00 88 LYS A CA 1
ATOM 673 C C . LYS A 1 88 ? 3.350 -11.504 -7.417 1.00 87.00 88 LYS A C 1
ATOM 675 O O . LYS A 1 88 ? 2.844 -11.832 -6.350 1.00 87.00 88 LYS A O 1
ATOM 680 N N . ARG A 1 89 ? 3.906 -10.305 -7.609 1.00 81.94 89 ARG A N 1
ATOM 681 C CA . ARG A 1 89 ? 4.003 -9.286 -6.553 1.00 81.94 89 ARG A CA 1
ATOM 682 C C . ARG A 1 89 ? 2.635 -8.825 -6.062 1.00 81.94 89 ARG A C 1
ATOM 684 O O . ARG A 1 89 ? 2.465 -8.646 -4.860 1.00 81.94 89 ARG A O 1
ATOM 691 N N . THR A 1 90 ? 1.661 -8.643 -6.950 1.00 80.88 90 THR A N 1
ATOM 692 C CA . THR A 1 90 ? 0.304 -8.236 -6.560 1.00 80.88 90 THR A CA 1
ATOM 693 C C . THR A 1 90 ? -0.416 -9.348 -5.808 1.00 80.88 90 THR A C 1
ATOM 695 O O . THR A 1 90 ? -1.046 -9.067 -4.791 1.00 80.88 90 THR A O 1
ATOM 698 N N . ARG A 1 91 ? -0.263 -10.612 -6.226 1.00 81.38 91 ARG A N 1
ATOM 699 C CA . ARG A 1 91 ? -0.793 -11.772 -5.489 1.00 81.38 91 ARG A CA 1
ATOM 700 C C . ARG A 1 91 ? -0.152 -11.922 -4.114 1.00 81.38 91 ARG A C 1
ATOM 702 O O . ARG A 1 91 ? -0.863 -12.115 -3.135 1.00 81.38 91 ARG A O 1
ATOM 709 N N . GLU A 1 92 ? 1.167 -11.791 -4.021 1.00 81.69 92 GLU A N 1
ATOM 710 C CA . GLU A 1 92 ? 1.884 -11.825 -2.743 1.00 81.69 92 GLU A CA 1
ATOM 711 C C . GLU A 1 92 ? 1.463 -10.670 -1.825 1.00 81.69 92 GLU A C 1
ATOM 713 O O . GLU A 1 92 ? 1.267 -10.874 -0.629 1.00 81.69 92 GLU A O 1
ATOM 718 N N . ALA A 1 93 ? 1.277 -9.464 -2.367 1.00 77.25 93 ALA A N 1
ATOM 719 C CA . ALA A 1 93 ? 0.779 -8.323 -1.605 1.00 77.25 93 ALA A CA 1
ATOM 720 C C . ALA A 1 93 ? -0.659 -8.550 -1.110 1.00 77.25 93 ALA A C 1
ATOM 722 O O . ALA A 1 93 ? -0.945 -8.306 0.061 1.00 77.25 93 ALA A O 1
ATOM 723 N N . ALA A 1 94 ? -1.547 -9.072 -1.960 1.00 77.44 94 ALA A N 1
ATOM 724 C CA . ALA A 1 94 ? -2.915 -9.414 -1.577 1.00 77.44 94 ALA A CA 1
ATOM 725 C C . ALA A 1 94 ? -2.946 -10.506 -0.495 1.00 77.44 94 ALA A C 1
ATOM 727 O O . ALA A 1 94 ? -3.675 -10.376 0.486 1.00 77.44 94 ALA A O 1
ATOM 728 N N . ALA A 1 95 ? -2.102 -11.535 -0.617 1.00 80.62 95 ALA A N 1
ATOM 729 C CA . ALA A 1 95 ? -1.967 -12.590 0.384 1.00 80.62 95 ALA A CA 1
ATOM 730 C C . ALA A 1 95 ? -1.462 -12.047 1.731 1.00 80.62 95 ALA A C 1
ATOM 732 O O . ALA A 1 95 ? -1.979 -12.428 2.778 1.00 80.62 95 ALA A O 1
ATOM 733 N N . LYS A 1 96 ? -0.504 -11.110 1.722 1.00 80.56 96 LYS A N 1
ATOM 734 C CA . LYS A 1 96 ? -0.035 -10.440 2.945 1.00 80.56 96 LYS A CA 1
ATOM 735 C C . LYS A 1 96 ? -1.157 -9.670 3.631 1.00 80.56 96 LYS A C 1
ATOM 737 O O . LYS A 1 96 ? -1.341 -9.829 4.830 1.00 80.56 96 LYS A O 1
ATOM 742 N N . VAL A 1 97 ? -1.946 -8.901 2.881 1.00 76.88 97 VAL A N 1
ATOM 743 C CA . VAL A 1 97 ? -3.101 -8.170 3.432 1.00 76.88 97 VAL A CA 1
ATOM 744 C C . VAL A 1 97 ? -4.165 -9.137 3.963 1.00 76.88 97 VAL A C 1
ATOM 746 O O . VAL A 1 97 ? -4.715 -8.916 5.039 1.00 76.88 97 VAL A O 1
ATOM 749 N N . ALA A 1 98 ? -4.409 -10.252 3.273 1.00 73.69 98 ALA A N 1
ATOM 750 C CA . ALA A 1 98 ? -5.321 -11.295 3.739 1.00 73.69 98 ALA A CA 1
ATOM 751 C C . ALA A 1 98 ? -4.811 -12.034 4.995 1.00 73.69 98 ALA A C 1
ATOM 753 O O . ALA A 1 98 ? -5.608 -12.540 5.784 1.00 73.69 98 ALA A O 1
ATOM 754 N N . ALA A 1 99 ? -3.502 -12.078 5.229 1.00 78.12 99 ALA A N 1
ATOM 755 C CA . ALA A 1 99 ? -2.931 -12.624 6.457 1.00 78.12 99 ALA A CA 1
ATOM 756 C C . ALA A 1 99 ? -2.938 -11.617 7.624 1.00 78.12 99 ALA A C 1
ATOM 758 O O . ALA A 1 99 ? -2.850 -12.026 8.780 1.00 78.12 99 ALA A O 1
ATOM 759 N N . MET A 1 100 ? -3.066 -10.309 7.360 1.00 77.75 100 MET A N 1
ATOM 760 C CA . MET A 1 100 ? -3.034 -9.285 8.409 1.00 77.75 100 MET A CA 1
ATOM 761 C C . MET A 1 100 ? -4.301 -9.322 9.272 1.00 77.75 100 MET A C 1
ATOM 763 O O . MET A 1 100 ? -5.405 -9.146 8.744 1.00 77.75 100 MET A O 1
ATOM 767 N N . PRO A 1 101 ? -4.189 -9.503 10.598 1.00 79.06 101 PRO A N 1
ATOM 768 C CA . PRO A 1 101 ? -5.350 -9.427 11.470 1.00 79.06 101 PRO A CA 1
ATOM 769 C C . PRO A 1 101 ? -5.949 -8.016 11.417 1.00 79.06 101 PRO A C 1
ATOM 771 O O . PRO A 1 101 ? -5.232 -7.018 11.478 1.00 79.06 101 PRO A O 1
ATOM 774 N N . VAL A 1 102 ? -7.276 -7.933 11.300 1.00 79.12 102 VAL A N 1
ATOM 775 C CA . VAL A 1 102 ? -7.991 -6.661 11.471 1.00 79.12 102 VAL A CA 1
ATOM 776 C C . VAL A 1 102 ? -7.882 -6.275 12.952 1.00 79.12 102 VAL A C 1
ATOM 778 O O . VAL A 1 102 ? -8.248 -7.107 13.789 1.00 79.12 102 VAL A O 1
ATOM 781 N N . PRO A 1 103 ? -7.405 -5.066 13.302 1.00 83.12 103 PRO A N 1
ATOM 782 C CA . PRO A 1 103 ? -7.329 -4.634 14.694 1.00 83.12 103 PRO A CA 1
ATOM 783 C C . PRO A 1 103 ? -8.698 -4.669 15.372 1.00 83.12 103 PRO A C 1
ATOM 785 O O . PRO A 1 103 ? -9.700 -4.273 14.773 1.00 83.12 103 PRO A O 1
ATOM 788 N N . ASP A 1 104 ? -8.754 -5.094 16.633 1.00 83.44 104 ASP A N 1
ATOM 789 C CA . ASP A 1 104 ? -10.027 -5.242 17.353 1.00 83.44 104 ASP A CA 1
ATOM 790 C C . ASP A 1 104 ? -10.768 -3.910 17.519 1.00 83.44 104 ASP A C 1
ATOM 792 O O . ASP A 1 104 ? -11.995 -3.874 17.470 1.00 83.44 104 ASP A O 1
ATOM 796 N N . ALA A 1 105 ? -10.033 -2.796 17.591 1.00 81.12 105 ALA A N 1
ATOM 797 C CA . ALA A 1 105 ? -10.599 -1.449 17.574 1.00 81.12 105 ALA A CA 1
ATOM 798 C C . ALA A 1 105 ? -11.385 -1.158 16.280 1.00 81.12 105 ALA A C 1
ATOM 800 O O . ALA A 1 105 ? -12.464 -0.569 16.326 1.00 81.12 105 ALA A O 1
ATOM 801 N N . VAL A 1 106 ? -10.884 -1.623 15.129 1.00 81.31 106 VAL A N 1
ATOM 802 C CA . VAL A 1 106 ? -11.570 -1.496 13.834 1.00 81.31 106 VAL A CA 1
ATOM 803 C C . VAL A 1 106 ? -12.791 -2.405 13.784 1.00 81.31 106 VAL A C 1
ATOM 805 O O . VAL A 1 106 ? -13.857 -1.958 13.368 1.00 81.31 106 VAL A O 1
ATOM 808 N N . LYS A 1 107 ? -12.679 -3.648 14.271 1.00 82.62 107 LYS A N 1
ATOM 809 C CA . LYS A 1 107 ? -13.832 -4.557 14.362 1.00 82.62 107 LYS A CA 1
ATOM 810 C C . LYS A 1 107 ? -14.944 -3.948 15.214 1.00 82.62 107 LYS A C 1
ATOM 812 O O . LYS A 1 107 ? -16.089 -3.923 14.783 1.00 82.62 107 LYS A O 1
ATOM 817 N N . ALA A 1 108 ? -14.601 -3.396 16.378 1.00 82.44 108 ALA A N 1
ATOM 818 C CA . ALA A 1 108 ? -15.552 -2.751 17.277 1.00 82.44 108 ALA A CA 1
AT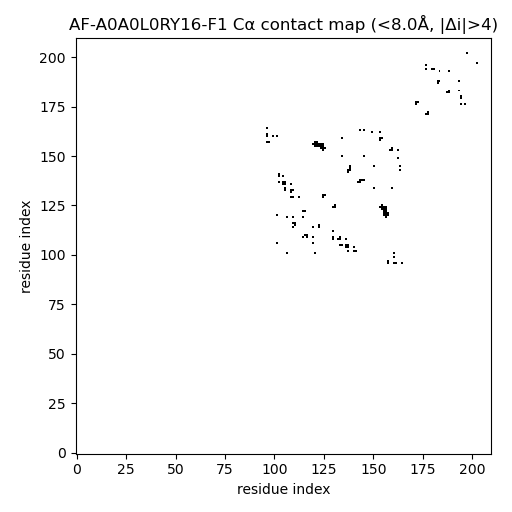OM 819 C C . ALA A 1 108 ? -16.196 -1.498 16.662 1.00 82.44 108 ALA A C 1
ATOM 821 O O . ALA A 1 108 ? -17.367 -1.221 16.911 1.00 82.44 108 ALA A O 1
ATOM 822 N N . ALA A 1 109 ? -15.454 -0.727 15.863 1.00 80.38 109 ALA A N 1
ATOM 823 C CA . ALA A 1 109 ? -16.007 0.420 15.146 1.00 80.38 109 ALA A CA 1
ATOM 824 C C . ALA A 1 109 ? -16.999 -0.013 14.051 1.00 80.38 109 ALA A C 1
ATOM 826 O O . ALA A 1 109 ? -18.062 0.594 13.921 1.00 80.38 109 ALA A O 1
ATOM 827 N N . LEU A 1 110 ? -16.683 -1.083 13.312 1.00 82.44 110 LEU A N 1
ATOM 828 C CA . LEU A 1 110 ? -17.547 -1.646 12.269 1.00 82.44 110 LEU A CA 1
ATOM 829 C C . LEU A 1 110 ? -18.818 -2.278 12.849 1.00 82.44 110 LEU A C 1
ATOM 831 O O . LEU A 1 110 ? -19.910 -2.031 12.341 1.00 82.44 110 LEU A O 1
ATOM 835 N N . THR A 1 111 ? -18.708 -3.029 13.949 1.00 82.56 111 THR A N 1
ATOM 836 C CA . THR A 1 111 ? -19.878 -3.630 14.609 1.00 82.56 111 THR A CA 1
ATOM 837 C C . THR A 1 111 ? -20.790 -2.577 15.231 1.00 82.56 111 THR A C 1
ATOM 839 O O . THR A 1 111 ? -22.007 -2.674 15.104 1.00 82.56 111 THR A O 1
ATOM 842 N N . LYS A 1 112 ? -20.229 -1.515 15.830 1.00 82.62 112 LYS A N 1
ATOM 843 C CA . LYS A 1 112 ? -21.008 -0.362 16.321 1.00 82.62 112 LYS A CA 1
ATOM 844 C C . LYS A 1 112 ? -21.751 0.376 15.209 1.00 82.62 112 LYS A C 1
ATOM 846 O O . LYS A 1 112 ? -22.771 0.998 15.484 1.00 82.62 112 LYS A O 1
ATOM 851 N N . ALA A 1 113 ? -21.237 0.333 13.983 1.00 77.25 113 ALA A N 1
ATOM 852 C CA . ALA A 1 113 ? -21.888 0.914 12.816 1.00 77.25 113 ALA A CA 1
ATOM 853 C C . ALA A 1 113 ? -22.972 0.003 12.207 1.00 77.25 113 ALA A C 1
ATOM 855 O O . ALA A 1 113 ? -23.616 0.405 11.244 1.00 77.25 113 ALA A O 1
ATOM 856 N N . GLY A 1 114 ? -23.190 -1.203 12.750 1.00 77.06 114 GLY A N 1
ATOM 857 C CA . GLY A 1 114 ? -24.198 -2.144 12.253 1.00 77.06 114 GLY A CA 1
ATOM 858 C C . GLY A 1 114 ? -23.827 -2.818 10.928 1.00 77.06 114 GLY A C 1
ATOM 859 O O . GLY A 1 114 ? -24.709 -3.309 10.229 1.00 77.06 114 GLY A O 1
ATOM 860 N N . LEU A 1 115 ? -22.541 -2.828 10.562 1.00 77.94 115 LEU A N 1
ATOM 861 C CA . LEU A 1 115 ? -22.064 -3.425 9.314 1.00 77.94 115 LEU A CA 1
ATOM 862 C C . LEU A 1 115 ? -21.911 -4.953 9.443 1.00 77.94 115 LEU A C 1
ATOM 864 O O . LEU A 1 115 ? -21.610 -5.448 10.534 1.00 77.94 115 LEU A O 1
ATOM 868 N N . PRO A 1 116 ? -22.099 -5.708 8.342 1.00 73.81 116 PRO A N 1
ATOM 869 C CA . PRO A 1 116 ? -22.041 -7.166 8.362 1.00 73.81 116 PRO A CA 1
ATOM 870 C C . PRO A 1 116 ? -20.676 -7.669 8.849 1.00 73.81 116 PRO A C 1
ATOM 872 O O . PRO A 1 116 ? -19.624 -7.209 8.404 1.00 73.81 116 PRO A O 1
ATOM 875 N N . THR A 1 117 ? -20.699 -8.630 9.775 1.00 67.75 117 THR A N 1
ATOM 876 C CA . THR A 1 117 ? -19.504 -9.143 10.465 1.00 67.75 117 THR A CA 1
ATOM 877 C C . THR A 1 117 ? -18.820 -10.308 9.764 1.00 67.75 117 THR A C 1
ATOM 879 O O . THR A 1 117 ? -17.734 -10.692 10.190 1.00 67.75 117 THR A O 1
ATOM 882 N N . GLU A 1 118 ? -19.433 -10.872 8.722 1.00 70.31 118 GLU A N 1
ATOM 883 C CA . GLU A 1 118 ? -18.910 -12.069 8.055 1.00 70.31 118 GLU A CA 1
ATOM 884 C 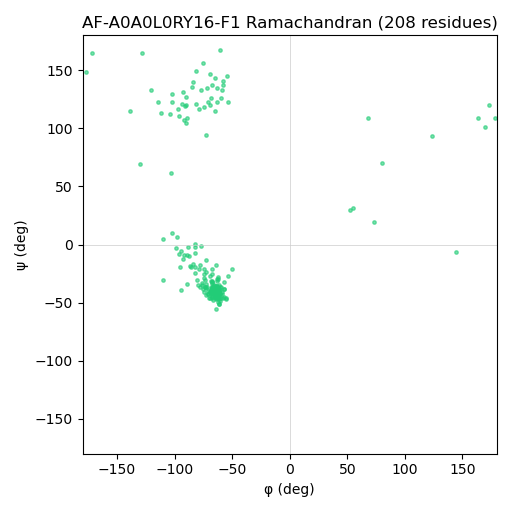C . GLU A 1 118 ? -17.590 -11.789 7.331 1.00 70.31 118 GLU A C 1
ATOM 886 O O . GLU A 1 118 ? -16.616 -12.502 7.551 1.00 70.31 118 GLU A O 1
ATOM 891 N N . ASP A 1 119 ? -17.512 -10.683 6.585 1.00 76.00 119 ASP A N 1
ATOM 892 C CA . ASP A 1 119 ? -16.296 -10.261 5.885 1.00 76.00 119 ASP A CA 1
ATOM 893 C C . ASP A 1 119 ? -15.958 -8.795 6.173 1.00 76.00 119 ASP A C 1
ATOM 895 O O . ASP A 1 119 ? -15.982 -7.933 5.296 1.00 76.00 119 ASP A O 1
ATOM 899 N N . LEU A 1 120 ? -15.549 -8.501 7.413 1.00 76.56 120 LEU A N 1
ATOM 900 C CA . LEU A 1 120 ? -15.170 -7.147 7.866 1.00 76.56 120 LEU A CA 1
ATOM 901 C C . LEU A 1 120 ? -14.158 -6.426 6.956 1.00 76.56 120 LEU A C 1
ATOM 903 O O . LEU A 1 120 ? -14.038 -5.206 7.008 1.00 76.56 120 LEU A O 1
ATOM 907 N N . ARG A 1 121 ? -13.400 -7.171 6.143 1.00 78.44 121 ARG A N 1
ATOM 908 C CA . ARG A 1 121 ? -12.390 -6.643 5.219 1.00 78.44 121 ARG A CA 1
ATOM 909 C C . ARG A 1 121 ? -12.971 -6.090 3.922 1.00 78.44 121 ARG A C 1
ATOM 911 O O . ARG A 1 121 ? -12.409 -5.134 3.394 1.00 78.44 121 ARG A O 1
ATOM 918 N N . THR A 1 122 ? -14.036 -6.697 3.404 1.00 80.69 122 THR A N 1
ATOM 919 C CA . THR A 1 122 ? -14.661 -6.316 2.126 1.00 80.69 122 THR A CA 1
ATOM 920 C C . THR A 1 122 ? -15.776 -5.295 2.312 1.00 80.69 122 THR A C 1
ATOM 922 O O . THR A 1 122 ? -16.237 -4.720 1.330 1.00 80.69 122 THR A O 1
ATOM 925 N N . VAL A 1 123 ? -16.168 -5.029 3.562 1.00 82.31 123 VAL A N 1
ATOM 926 C CA . VAL A 1 123 ? -17.147 -3.999 3.906 1.00 82.31 123 VAL A CA 1
ATOM 927 C C . VAL A 1 123 ? -16.740 -2.649 3.313 1.00 82.31 123 VAL A C 1
ATOM 929 O O . VAL A 1 123 ? -15.652 -2.129 3.592 1.00 82.31 123 VAL A O 1
ATOM 932 N N . ALA A 1 124 ? -17.643 -2.088 2.509 1.00 83.94 124 ALA A N 1
ATOM 933 C CA . ALA A 1 124 ? -17.521 -0.750 1.955 1.00 83.94 124 ALA A CA 1
ATOM 934 C C . ALA A 1 124 ? -17.729 0.309 3.048 1.00 83.94 124 ALA A C 1
ATOM 936 O O . ALA A 1 124 ? -18.641 0.220 3.871 1.00 83.94 124 ALA A O 1
ATOM 937 N N . LEU A 1 125 ? -16.859 1.315 3.057 1.00 85.06 125 LEU A N 1
ATOM 938 C CA . LEU A 1 125 ? -16.880 2.455 3.971 1.00 85.06 125 LEU A CA 1
ATOM 939 C C . LEU A 1 125 ? -17.420 3.695 3.248 1.00 85.06 125 LEU A C 1
ATOM 941 O O . LEU A 1 125 ? -16.707 4.689 3.096 1.00 85.06 125 LEU A O 1
ATOM 945 N N . ASP A 1 126 ? -18.670 3.619 2.790 1.00 84.25 126 ASP A N 1
ATOM 946 C CA . ASP A 1 126 ? -19.311 4.698 2.025 1.00 84.25 126 ASP A CA 1
ATOM 947 C C . ASP A 1 126 ? -19.750 5.867 2.919 1.00 84.25 126 ASP A C 1
ATOM 949 O O . ASP A 1 126 ? -19.660 7.032 2.527 1.00 84.25 126 ASP A O 1
ATOM 953 N N . ASP A 1 127 ? -20.182 5.576 4.151 1.00 87.62 127 ASP A N 1
ATOM 954 C CA . ASP A 1 127 ? -20.532 6.606 5.128 1.00 87.62 127 ASP A CA 1
ATOM 955 C C . ASP A 1 127 ? -19.266 7.275 5.687 1.00 87.62 127 ASP A C 1
ATOM 957 O O . ASP A 1 127 ? -18.438 6.649 6.360 1.00 87.62 127 ASP A O 1
ATOM 961 N N . LEU A 1 128 ? -19.142 8.584 5.453 1.00 87.44 128 LEU A N 1
ATOM 962 C CA . LEU A 1 128 ? -18.018 9.401 5.900 1.00 87.44 128 LEU A CA 1
ATOM 963 C C . LEU A 1 128 ? -17.852 9.394 7.428 1.00 87.44 128 LEU A C 1
ATOM 965 O O . LEU A 1 128 ? -16.718 9.392 7.917 1.00 87.44 128 LEU A O 1
ATOM 969 N N . ALA A 1 129 ? -18.950 9.369 8.188 1.00 87.44 129 ALA A N 1
ATOM 970 C CA . ALA A 1 129 ? -18.896 9.360 9.647 1.00 87.44 129 ALA A CA 1
ATOM 971 C C . ALA A 1 129 ? -18.336 8.030 10.173 1.00 87.44 129 ALA A C 1
ATOM 973 O O . ALA A 1 129 ? -17.510 8.015 11.092 1.00 87.44 129 ALA A O 1
ATOM 974 N N . VAL A 1 130 ? -18.744 6.913 9.566 1.00 86.25 130 VAL A N 1
ATOM 975 C CA . VAL A 1 130 ? -18.237 5.575 9.899 1.00 86.25 130 VAL A CA 1
ATOM 976 C C . VAL A 1 130 ? -16.784 5.429 9.457 1.00 86.25 130 VAL A C 1
ATOM 978 O O . VAL A 1 130 ? -15.941 5.025 10.258 1.00 86.25 130 VAL A O 1
ATOM 981 N N . LYS A 1 131 ? -16.459 5.845 8.228 1.00 89.19 131 LYS A N 1
ATOM 982 C CA . LYS A 1 131 ? -15.093 5.846 7.693 1.00 89.19 131 LYS A CA 1
ATOM 983 C C . LYS A 1 131 ? -14.141 6.636 8.589 1.00 89.19 131 LYS A C 1
ATOM 985 O O . LYS A 1 131 ? -13.069 6.140 8.924 1.00 89.19 131 LYS A O 1
ATOM 990 N N . GLY A 1 132 ? -14.545 7.829 9.028 1.00 88.38 132 GLY A N 1
ATOM 991 C CA . GLY A 1 132 ? -13.757 8.662 9.936 1.00 88.38 132 GLY A CA 1
ATOM 992 C C . GLY A 1 132 ? -13.461 7.967 11.267 1.00 88.38 132 GLY A C 1
ATOM 993 O O . GLY A 1 132 ? -12.309 7.945 11.699 1.00 88.38 132 GLY A O 1
ATOM 994 N N . LYS A 1 133 ? -14.469 7.334 11.884 1.00 88.56 133 LYS A N 1
ATOM 995 C CA . LYS A 1 133 ? -14.296 6.575 13.135 1.00 88.56 133 LYS A CA 1
ATOM 996 C C . LYS A 1 133 ? -13.371 5.374 12.952 1.00 88.56 133 LYS A C 1
ATOM 998 O O . LYS A 1 133 ? -12.455 5.192 13.745 1.00 88.56 133 LYS A O 1
ATOM 1003 N N . VAL A 1 134 ? -13.573 4.590 11.895 1.00 89.00 134 VAL A N 1
ATOM 1004 C CA . VAL A 1 134 ? -12.756 3.407 11.586 1.00 89.00 134 VAL A CA 1
ATOM 1005 C C . VAL A 1 134 ? -11.294 3.789 11.351 1.00 89.00 134 VAL A C 1
ATOM 1007 O O . VAL A 1 134 ? -10.398 3.172 11.925 1.00 89.00 134 VAL A O 1
ATOM 1010 N N . VAL A 1 135 ? -11.046 4.832 10.554 1.00 90.00 135 VAL A N 1
ATOM 1011 C CA . VAL A 1 135 ? -9.695 5.343 10.281 1.00 90.00 135 VAL A CA 1
ATOM 1012 C C . VAL A 1 135 ? -9.042 5.871 11.558 1.00 90.00 135 VAL A C 1
ATOM 1014 O O . VAL A 1 135 ? -7.891 5.536 11.823 1.00 90.00 135 VAL A O 1
ATOM 1017 N N . ALA A 1 136 ? -9.763 6.642 12.377 1.00 88.38 136 ALA A N 1
ATOM 1018 C CA . ALA A 1 136 ? -9.234 7.172 13.632 1.00 88.38 136 ALA A CA 1
ATOM 1019 C C . ALA A 1 136 ? -8.862 6.051 14.616 1.00 88.38 136 ALA A C 1
ATOM 1021 O O . ALA A 1 136 ? -7.732 6.011 15.100 1.00 88.38 136 ALA A O 1
ATOM 1022 N N . SER A 1 137 ? -9.771 5.096 14.838 1.00 88.12 137 SER A N 1
ATOM 1023 C CA . SER A 1 137 ? -9.516 3.928 15.689 1.00 88.12 137 SER A CA 1
ATOM 1024 C C . SER A 1 137 ? -8.354 3.083 15.169 1.00 88.12 137 SER A C 1
ATOM 1026 O O . SER A 1 137 ? -7.559 2.562 15.952 1.00 88.12 137 SER A O 1
ATOM 1028 N N . PHE A 1 138 ? -8.211 2.968 13.846 1.00 89.12 138 PHE A N 1
ATOM 1029 C CA . PHE A 1 138 ? -7.064 2.300 13.253 1.00 89.12 138 PHE A CA 1
ATOM 1030 C C . PHE A 1 138 ? -5.757 3.038 13.557 1.00 89.12 138 PHE A C 1
ATOM 1032 O O . PHE A 1 138 ? -4.864 2.431 14.138 1.00 89.12 138 PHE A O 1
ATOM 1039 N N . MET A 1 139 ? -5.664 4.330 13.225 1.00 89.88 139 MET A N 1
ATOM 1040 C CA . MET A 1 139 ? -4.454 5.142 13.419 1.00 89.88 139 MET A CA 1
ATOM 1041 C C . MET A 1 139 ? -3.987 5.153 14.879 1.00 89.88 139 MET A C 1
ATOM 1043 O O . MET A 1 139 ? -2.785 5.097 15.138 1.00 89.88 139 MET A O 1
ATOM 1047 N N . GLU A 1 140 ? -4.931 5.190 15.821 1.00 87.38 140 GLU A N 1
ATOM 1048 C CA . GLU A 1 140 ? -4.656 5.115 17.255 1.00 87.38 140 GLU A CA 1
ATOM 1049 C C . GLU A 1 140 ? -4.092 3.743 17.657 1.00 87.38 140 GLU A C 1
ATOM 1051 O O . GLU A 1 140 ? -3.056 3.670 18.316 1.00 87.38 140 GLU A O 1
ATOM 1056 N N . SER A 1 141 ? -4.724 2.653 17.206 1.00 86.25 141 SER A N 1
ATOM 1057 C CA . SER A 1 141 ? -4.304 1.288 17.555 1.00 86.25 141 SER A CA 1
ATOM 1058 C C . SER A 1 141 ? -2.997 0.847 16.888 1.00 86.25 141 SER A C 1
ATOM 1060 O O . SER A 1 141 ? -2.200 0.139 17.499 1.00 86.25 141 SER A O 1
ATOM 1062 N N . SER A 1 142 ? -2.759 1.256 15.640 1.00 81.56 142 SER A N 1
ATOM 1063 C CA . SER A 1 142 ? -1.613 0.812 14.843 1.00 81.56 142 SER A CA 1
ATOM 1064 C C . SER A 1 142 ? -0.432 1.781 14.890 1.00 81.56 142 SER A C 1
ATOM 1066 O O . SER A 1 142 ? 0.625 1.469 14.349 1.00 81.56 142 SER A O 1
ATOM 1068 N N . GLN A 1 143 ? -0.611 2.965 15.487 1.00 83.12 143 GLN A N 1
ATOM 1069 C CA . GLN A 1 143 ? 0.360 4.068 15.489 1.00 83.12 143 GLN A CA 1
ATOM 1070 C C . GLN A 1 143 ? 0.851 4.461 14.083 1.00 83.12 143 GLN A C 1
ATOM 1072 O O . GLN A 1 143 ? 1.972 4.936 13.896 1.00 83.12 143 GLN A O 1
ATOM 1077 N N . VAL A 1 144 ? 0.000 4.273 13.070 1.00 83.69 144 VAL A N 1
ATOM 1078 C CA . VAL A 1 144 ? 0.300 4.619 11.677 1.00 83.69 144 VAL A CA 1
ATOM 1079 C C . VAL A 1 144 ? -0.401 5.925 11.328 1.00 83.69 144 VAL A C 1
ATOM 1081 O O . VAL A 1 144 ? -1.621 6.023 11.407 1.00 83.69 144 VAL A O 1
ATOM 1084 N N . LEU A 1 145 ? 0.366 6.928 10.899 1.00 85.06 145 LEU A N 1
ATOM 1085 C CA . LEU A 1 145 ? -0.178 8.223 10.488 1.00 85.06 145 LEU A CA 1
ATOM 1086 C C . LEU A 1 145 ? -0.518 8.234 9.003 1.00 85.06 145 LEU A C 1
ATOM 1088 O O . LEU A 1 145 ? 0.392 8.255 8.176 1.00 85.06 145 LEU A O 1
ATOM 1092 N N . LEU A 1 146 ? -1.810 8.245 8.675 1.00 87.44 146 LEU A N 1
ATOM 1093 C CA . LEU A 1 146 ? -2.311 8.350 7.305 1.00 87.44 146 LEU A CA 1
ATOM 1094 C C . LEU A 1 146 ? -2.396 9.812 6.850 1.00 87.44 146 LEU A C 1
ATOM 1096 O O . LEU A 1 146 ? -2.863 10.687 7.577 1.00 87.44 146 LEU A O 1
ATOM 1100 N N . SER A 1 147 ? -1.945 10.071 5.627 1.00 87.44 147 SER A N 1
ATOM 1101 C CA . SER A 1 147 ? -2.124 11.350 4.943 1.00 87.44 147 SER A CA 1
ATOM 1102 C C . SER A 1 147 ? -3.558 11.507 4.440 1.00 87.44 147 SER A C 1
ATOM 1104 O O . SER A 1 147 ? -4.253 10.526 4.173 1.00 87.44 147 SER A O 1
ATOM 1106 N N . HIS A 1 148 ? -4.001 12.750 4.240 1.00 87.19 148 HIS A N 1
ATOM 1107 C CA . HIS A 1 148 ? -5.348 13.015 3.732 1.00 87.19 148 HIS A CA 1
ATOM 1108 C C . HIS A 1 148 ? -5.615 12.326 2.382 1.00 87.19 148 HIS A C 1
ATOM 1110 O O . HIS A 1 148 ? -6.692 11.777 2.176 1.00 87.19 148 HIS A O 1
ATOM 1116 N N . THR A 1 149 ? -4.616 12.279 1.498 1.00 88.00 149 THR A N 1
ATOM 1117 C CA . THR A 1 149 ? -4.711 11.605 0.195 1.00 88.00 149 THR A CA 1
ATOM 1118 C C . THR A 1 149 ? -4.872 10.093 0.309 1.00 88.00 149 THR A C 1
ATOM 1120 O O . THR A 1 149 ? -5.565 9.491 -0.501 1.00 88.00 149 THR A O 1
ATOM 1123 N N . GLU A 1 150 ? -4.253 9.461 1.307 1.00 88.38 150 GLU A N 1
ATOM 1124 C CA . GLU A 1 150 ? -4.458 8.030 1.559 1.00 88.38 150 GLU A CA 1
ATOM 1125 C C . GLU A 1 150 ? -5.865 7.787 2.108 1.00 88.38 150 GLU A C 1
ATOM 1127 O O . GLU A 1 150 ? -6.555 6.877 1.663 1.00 88.38 150 GLU A O 1
ATOM 1132 N N . ILE A 1 151 ? -6.328 8.642 3.027 1.00 89.31 151 ILE A N 1
ATOM 1133 C CA . ILE A 1 151 ? -7.657 8.520 3.637 1.00 89.31 151 ILE A CA 1
ATOM 1134 C C . ILE A 1 151 ? -8.765 8.643 2.586 1.00 89.31 151 ILE A C 1
ATOM 1136 O O . ILE A 1 151 ? -9.748 7.901 2.635 1.00 89.31 151 ILE A O 1
ATOM 1140 N N . THR A 1 152 ? -8.627 9.539 1.608 1.00 88.81 152 THR A N 1
ATOM 1141 C CA . THR A 1 152 ? -9.629 9.688 0.543 1.00 88.81 152 THR A CA 1
ATOM 1142 C C . THR A 1 152 ? -9.692 8.467 -0.373 1.00 88.81 152 THR A C 1
ATOM 1144 O O . THR A 1 152 ? -10.786 8.094 -0.784 1.00 88.81 152 THR A O 1
ATOM 1147 N N . GLN A 1 153 ? -8.564 7.796 -0.617 1.00 88.75 153 GLN A N 1
ATOM 1148 C CA . GLN A 1 153 ? -8.477 6.607 -1.474 1.00 88.75 153 GLN A CA 1
ATOM 1149 C C . GLN A 1 153 ? -8.970 5.309 -0.813 1.00 88.75 153 GLN A C 1
ATOM 1151 O O . GLN A 1 153 ? -9.247 4.341 -1.517 1.00 88.75 153 GLN A O 1
ATOM 1156 N N . ILE A 1 154 ? -9.085 5.263 0.516 1.00 89.94 154 ILE A N 1
ATOM 1157 C CA . ILE A 1 154 ? -9.582 4.083 1.239 1.00 89.94 154 ILE A CA 1
ATOM 1158 C C . ILE A 1 154 ? -11.080 3.896 0.968 1.00 89.94 154 ILE A C 1
ATOM 1160 O O . ILE A 1 154 ? -11.876 4.769 1.310 1.00 89.94 154 ILE A O 1
ATOM 1164 N N . GLN A 1 155 ? -11.474 2.754 0.406 1.00 89.38 155 GLN A N 1
ATOM 1165 C CA . GLN A 1 155 ? -12.885 2.397 0.196 1.00 89.38 155 GLN A CA 1
ATOM 1166 C C . GLN A 1 155 ? -13.331 1.263 1.118 1.00 89.38 155 GLN A C 1
ATOM 1168 O O . GLN A 1 155 ? -14.477 1.232 1.548 1.00 89.38 155 GLN A O 1
ATOM 1173 N N . THR A 1 156 ? -12.418 0.362 1.475 1.00 88.12 156 THR A N 1
ATOM 1174 C CA . THR A 1 156 ? -12.702 -0.800 2.325 1.00 88.12 156 THR A CA 1
ATOM 1175 C C . THR A 1 156 ? -11.726 -0.901 3.496 1.00 88.12 156 THR A C 1
ATOM 1177 O O . THR A 1 156 ? -10.650 -0.293 3.498 1.00 88.12 156 THR A O 1
ATOM 1180 N N . ALA A 1 157 ? -12.052 -1.718 4.500 1.00 84.19 157 ALA A N 1
ATOM 1181 C CA . ALA A 1 157 ? -11.103 -2.022 5.572 1.00 84.19 157 ALA A CA 1
ATOM 1182 C C . ALA A 1 157 ? -9.849 -2.757 5.049 1.00 84.19 157 ALA A C 1
ATOM 1184 O O . ALA A 1 157 ? -8.754 -2.566 5.583 1.00 84.19 157 ALA A O 1
ATOM 1185 N N . ALA A 1 158 ? -9.968 -3.543 3.971 1.00 85.25 158 ALA A N 1
ATOM 1186 C CA . ALA A 1 158 ? -8.823 -4.134 3.279 1.00 85.25 158 ALA A CA 1
ATOM 1187 C C . ALA A 1 158 ? -7.893 -3.070 2.672 1.00 85.25 158 ALA A C 1
ATOM 1189 O O . ALA A 1 158 ? -6.671 -3.199 2.773 1.00 85.25 158 ALA A O 1
ATOM 1190 N N . ASP A 1 159 ? -8.442 -1.996 2.094 1.00 87.44 159 ASP A N 1
ATOM 1191 C CA . ASP A 1 159 ? -7.637 -0.880 1.582 1.00 87.44 159 ASP A CA 1
ATOM 1192 C C . ASP A 1 159 ? -6.879 -0.166 2.692 1.00 87.44 159 ASP A C 1
ATOM 1194 O O . ASP A 1 159 ? -5.720 0.212 2.517 1.00 87.44 159 ASP A O 1
ATOM 1198 N N . LEU A 1 160 ? -7.508 -0.014 3.852 1.00 87.50 160 LEU A N 1
ATOM 1199 C CA . LEU A 1 160 ? -6.882 0.573 5.027 1.00 87.50 160 LEU A CA 1
ATOM 1200 C C . LEU A 1 160 ? -5.711 -0.284 5.542 1.00 87.50 160 LEU A C 1
ATOM 1202 O O . LEU A 1 160 ? -4.624 0.243 5.774 1.00 87.50 160 LEU A O 1
ATOM 1206 N N . LEU A 1 161 ? -5.867 -1.608 5.619 1.00 85.69 161 LEU A N 1
ATOM 1207 C CA . LEU A 1 161 ? -4.754 -2.509 5.955 1.00 85.69 161 LEU A CA 1
ATOM 1208 C C . LEU A 1 161 ? -3.643 -2.475 4.897 1.00 85.69 161 LEU A C 1
ATOM 1210 O O . LEU A 1 161 ? -2.457 -2.419 5.230 1.00 85.69 161 LEU A O 1
ATOM 1214 N N . ARG A 1 162 ? -4.016 -2.456 3.614 1.00 86.00 162 ARG A N 1
ATOM 1215 C CA . ARG A 1 162 ? -3.075 -2.386 2.492 1.00 86.00 162 ARG A CA 1
ATOM 1216 C C . ARG A 1 162 ? -2.251 -1.104 2.535 1.00 86.00 162 ARG A C 1
ATOM 1218 O O . ARG A 1 162 ? -1.027 -1.172 2.480 1.00 86.00 162 ARG A O 1
ATOM 1225 N N . THR A 1 163 ? -2.901 0.048 2.661 1.00 86.88 163 THR A N 1
ATOM 1226 C CA . THR A 1 163 ? -2.235 1.359 2.735 1.00 86.88 163 THR A CA 1
ATOM 1227 C C . THR A 1 163 ? -1.338 1.473 3.962 1.00 86.88 163 THR A C 1
ATOM 1229 O O . THR A 1 163 ? -0.240 2.026 3.877 1.00 86.88 163 THR A O 1
ATOM 1232 N N . ALA A 1 164 ? -1.747 0.906 5.095 1.00 82.88 164 ALA A N 1
ATOM 1233 C CA . ALA A 1 164 ? -0.930 0.866 6.301 1.00 82.88 164 ALA A CA 1
ATOM 1234 C C . ALA A 1 164 ? 0.308 -0.034 6.175 1.00 82.88 164 ALA A C 1
ATOM 1236 O O . ALA A 1 164 ? 1.339 0.272 6.765 1.00 82.88 164 ALA A O 1
ATOM 1237 N N . SER A 1 165 ? 0.227 -1.112 5.387 1.00 81.12 165 SER A N 1
ATOM 1238 C CA . SER A 1 165 ? 1.335 -2.057 5.180 1.00 81.12 165 SER A CA 1
ATOM 1239 C C . SER A 1 165 ? 2.472 -1.518 4.303 1.00 81.12 165 SER A C 1
ATOM 1241 O O . SER A 1 165 ? 3.548 -2.118 4.241 1.00 81.12 165 SER A O 1
ATOM 1243 N N . LEU A 1 166 ? 2.244 -0.402 3.605 1.00 80.81 166 LEU A N 1
ATOM 1244 C CA . LEU A 1 166 ? 3.256 0.194 2.744 1.00 80.81 166 LEU A CA 1
ATOM 1245 C C . LEU A 1 166 ? 4.422 0.731 3.586 1.00 80.81 166 LEU A C 1
ATOM 1247 O O . LEU A 1 166 ? 4.188 1.372 4.612 1.00 80.81 166 LEU A O 1
ATOM 1251 N N . PRO A 1 167 ? 5.680 0.511 3.160 1.00 73.62 167 PRO A N 1
ATOM 1252 C CA . PRO A 1 167 ? 6.836 1.059 3.853 1.00 73.62 167 PRO A CA 1
ATOM 1253 C C . PRO A 1 167 ? 6.779 2.587 3.805 1.00 73.62 167 PRO A C 1
ATOM 1255 O O . PRO A 1 167 ? 6.734 3.186 2.729 1.00 73.62 167 PRO A O 1
ATOM 1258 N N . ARG A 1 168 ? 6.780 3.221 4.979 1.00 71.88 168 ARG A N 1
ATOM 1259 C CA . ARG A 1 168 ? 6.705 4.680 5.102 1.00 71.88 168 ARG A CA 1
ATOM 1260 C C . ARG A 1 168 ? 8.074 5.249 5.408 1.00 71.88 168 ARG A C 1
ATOM 1262 O O . ARG A 1 168 ? 8.746 4.812 6.341 1.00 71.88 168 ARG A O 1
ATOM 1269 N N . ALA A 1 169 ? 8.467 6.251 4.629 1.00 67.88 169 ALA A N 1
ATOM 1270 C CA . ALA A 1 169 ? 9.612 7.069 4.978 1.00 67.88 169 ALA A CA 1
ATOM 1271 C C . ALA A 1 169 ? 9.306 7.838 6.279 1.00 67.88 169 ALA A C 1
ATOM 1273 O O . ALA A 1 169 ? 8.165 8.273 6.479 1.00 67.88 169 ALA A O 1
ATOM 1274 N N . PRO A 1 170 ? 10.294 8.023 7.167 1.00 67.62 170 PRO A N 1
ATOM 1275 C CA . PRO A 1 170 ? 10.105 8.826 8.365 1.00 67.62 170 PRO A CA 1
ATOM 1276 C C . PRO A 1 170 ? 9.683 10.251 7.985 1.00 67.62 170 PRO A C 1
ATOM 1278 O O . PRO A 1 170 ? 10.240 10.861 7.070 1.00 67.62 170 PRO A O 1
ATOM 1281 N N . ILE A 1 171 ? 8.701 10.800 8.706 1.00 68.38 171 ILE A N 1
ATOM 1282 C CA . ILE A 1 171 ? 8.242 12.176 8.493 1.00 68.38 171 ILE A CA 1
ATOM 1283 C C . ILE A 1 171 ? 9.312 13.128 9.036 1.00 68.38 171 ILE A C 1
ATOM 1285 O O . ILE A 1 171 ? 9.347 13.460 10.222 1.00 68.38 171 ILE A O 1
ATOM 1289 N N . ILE A 1 172 ? 10.203 13.575 8.156 1.00 73.69 172 ILE A N 1
ATOM 1290 C CA . ILE A 1 172 ? 11.256 14.530 8.496 1.00 73.69 172 ILE A CA 1
ATOM 1291 C C . ILE A 1 172 ? 10.719 15.942 8.261 1.00 73.69 172 ILE A C 1
ATOM 1293 O O . ILE A 1 172 ? 10.596 16.400 7.128 1.00 73.69 172 ILE A O 1
ATOM 1297 N N . LYS A 1 173 ? 10.398 16.641 9.355 1.00 76.31 173 LYS A N 1
ATOM 1298 C CA . LYS A 1 173 ? 9.832 18.001 9.311 1.00 76.31 173 LYS A CA 1
ATOM 1299 C C . LYS A 1 173 ? 10.831 19.061 8.831 1.00 76.31 173 LYS A C 1
ATOM 1301 O O . LYS A 1 173 ? 10.418 20.091 8.312 1.00 76.31 173 LYS A O 1
ATOM 1306 N N . HIS A 1 174 ? 12.134 18.837 9.026 1.00 79.31 174 HIS A N 1
ATOM 1307 C CA . HIS A 1 174 ? 13.162 19.829 8.710 1.00 79.31 174 HIS A CA 1
ATOM 1308 C C . HIS A 1 174 ? 13.729 19.612 7.293 1.00 79.31 174 HIS A C 1
ATOM 1310 O O . HIS A 1 174 ? 14.313 18.554 7.042 1.00 79.31 174 HIS A O 1
ATOM 1316 N N . PRO A 1 175 ? 13.641 20.596 6.378 1.00 80.25 175 PRO A N 1
ATOM 1317 C CA . PRO A 1 175 ? 13.992 20.413 4.966 1.00 80.25 175 PRO A CA 1
AT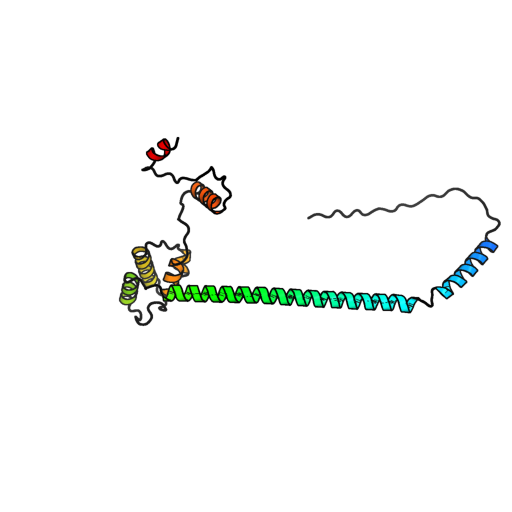OM 1318 C C . PRO A 1 175 ? 15.466 20.045 4.758 1.00 80.25 175 PRO A C 1
ATOM 1320 O O . PRO A 1 175 ? 15.773 19.178 3.947 1.00 80.25 175 PRO A O 1
ATOM 1323 N N . VAL A 1 176 ? 16.376 20.624 5.550 1.00 81.25 176 VAL A N 1
ATOM 1324 C CA . VAL A 1 176 ? 17.813 20.290 5.488 1.00 81.25 176 VAL A CA 1
ATOM 1325 C C . VAL A 1 176 ? 18.076 18.860 5.964 1.00 81.25 176 VAL A C 1
ATOM 1327 O O . VAL A 1 176 ? 18.871 18.149 5.364 1.00 81.25 176 VAL A O 1
ATOM 1330 N N . ALA A 1 177 ? 17.377 18.407 7.010 1.00 79.50 177 ALA A N 1
ATOM 1331 C CA . ALA A 1 177 ? 17.539 17.046 7.518 1.00 79.50 177 ALA A CA 1
ATOM 1332 C C . ALA A 1 177 ? 17.017 16.026 6.501 1.00 79.50 177 ALA A C 1
ATOM 1334 O O . ALA A 1 177 ? 17.629 14.983 6.298 1.00 79.50 177 ALA A O 1
ATOM 1335 N N . LYS A 1 178 ? 15.908 16.366 5.833 1.00 82.38 178 LYS A N 1
ATOM 1336 C CA . LYS A 1 178 ? 15.344 15.567 4.750 1.00 82.38 178 LYS A CA 1
ATOM 1337 C C . LYS A 1 178 ? 16.335 15.446 3.595 1.00 82.38 178 LYS A C 1
ATOM 1339 O O . LYS A 1 178 ? 16.665 14.334 3.211 1.00 82.38 178 LYS A O 1
ATOM 1344 N N . TRP A 1 179 ? 16.875 16.573 3.125 1.00 84.44 179 TRP A N 1
ATOM 1345 C CA . TRP A 1 179 ? 17.874 16.586 2.057 1.00 84.44 179 TRP A CA 1
ATOM 1346 C C . TRP A 1 179 ? 19.086 15.707 2.394 1.00 84.44 179 TRP A C 1
ATOM 1348 O O . TRP A 1 179 ? 19.472 14.873 1.585 1.00 84.44 179 TRP A O 1
ATOM 1358 N N . PHE A 1 180 ? 19.645 15.818 3.602 1.00 84.00 180 PHE A N 1
ATOM 1359 C CA . PHE A 1 180 ? 20.788 14.995 4.008 1.00 84.00 180 PHE A CA 1
ATOM 1360 C C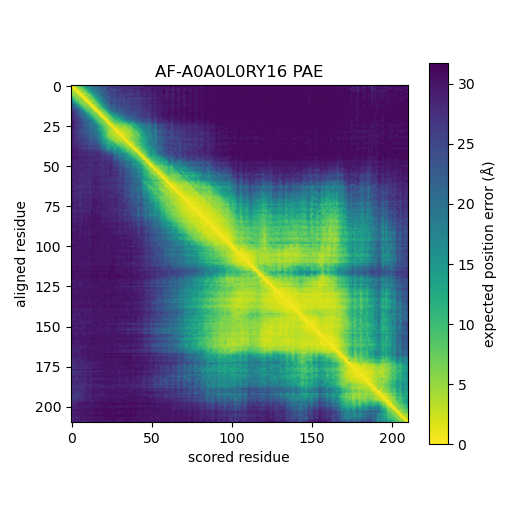 . PHE A 1 180 ? 20.466 13.496 4.049 1.00 84.00 180 PHE A C 1
ATOM 1362 O O . PHE A 1 180 ? 21.267 12.689 3.581 1.00 84.00 180 PHE A O 1
ATOM 1369 N N . LEU A 1 181 ? 19.303 13.115 4.582 1.00 80.88 181 LEU A N 1
ATOM 1370 C CA . LEU A 1 181 ? 18.885 11.712 4.638 1.00 80.88 181 LEU A CA 1
ATOM 1371 C C . LEU A 1 181 ? 18.623 11.139 3.238 1.00 80.88 181 LEU A C 1
ATOM 1373 O O . LEU A 1 181 ? 19.028 10.010 2.962 1.00 80.88 181 LEU A O 1
ATOM 1377 N N . ASP A 1 182 ? 18.043 11.933 2.336 1.00 84.25 182 ASP A N 1
ATOM 1378 C CA . ASP A 1 182 ? 17.838 11.556 0.934 1.00 84.25 182 ASP A CA 1
ATOM 1379 C C . ASP A 1 182 ? 19.188 11.349 0.217 1.00 84.25 182 ASP A C 1
ATOM 1381 O O . ASP A 1 182 ? 19.380 10.365 -0.498 1.00 84.25 182 ASP A O 1
ATOM 1385 N N . GLN A 1 183 ? 20.163 12.229 0.463 1.00 83.88 183 GLN A N 1
ATOM 1386 C CA . GLN A 1 183 ? 21.523 12.139 -0.083 1.00 83.88 183 GLN A CA 1
ATOM 1387 C C . GLN A 1 183 ? 22.308 10.939 0.473 1.00 83.88 183 GLN A C 1
ATOM 1389 O O . GLN A 1 183 ? 23.052 10.280 -0.260 1.00 83.88 183 GLN A O 1
ATOM 1394 N N . GLN A 1 184 ? 22.114 10.614 1.755 1.00 80.62 184 GLN A N 1
ATOM 1395 C CA . GLN A 1 184 ? 22.703 9.435 2.392 1.00 80.62 184 GLN A CA 1
ATOM 1396 C C . GLN A 1 184 ? 22.109 8.140 1.825 1.00 80.62 184 GLN A C 1
ATOM 1398 O O . GLN A 1 184 ? 22.854 7.224 1.473 1.00 80.62 184 GLN A O 1
ATOM 1403 N N . ALA A 1 185 ? 20.783 8.076 1.668 1.00 80.00 185 ALA A N 1
ATOM 1404 C CA . ALA A 1 185 ? 20.100 6.948 1.037 1.00 80.00 185 ALA A CA 1
ATOM 1405 C C . ALA A 1 185 ? 20.527 6.769 -0.432 1.00 80.00 185 ALA A C 1
ATOM 1407 O O . ALA A 1 185 ? 20.706 5.642 -0.896 1.00 80.00 185 ALA A O 1
ATOM 1408 N N . ALA A 1 186 ? 20.767 7.876 -1.139 1.00 84.00 186 ALA A N 1
ATOM 1409 C CA . ALA A 1 186 ? 21.275 7.893 -2.507 1.00 84.00 186 ALA A CA 1
ATOM 1410 C C . ALA A 1 186 ? 22.787 7.604 -2.627 1.00 84.00 186 ALA A C 1
ATOM 1412 O O . ALA A 1 186 ? 23.297 7.563 -3.746 1.00 84.00 186 ALA A O 1
ATOM 1413 N N . LYS A 1 187 ? 23.507 7.395 -1.510 1.00 83.44 187 LYS A N 1
ATOM 1414 C CA . LYS A 1 187 ? 24.971 7.192 -1.458 1.00 83.44 187 LYS A CA 1
ATOM 1415 C C . LYS A 1 187 ? 25.774 8.318 -2.134 1.00 83.44 187 LYS A C 1
ATOM 1417 O O . LYS A 1 187 ? 26.838 8.071 -2.691 1.00 83.44 187 LYS A O 1
ATOM 1422 N N . GLN A 1 188 ? 25.256 9.546 -2.092 1.00 85.00 188 GLN A N 1
ATOM 1423 C CA . GLN A 1 188 ? 25.896 10.733 -2.676 1.00 85.00 188 GLN A CA 1
ATOM 1424 C C . GLN A 1 188 ? 26.779 11.487 -1.667 1.00 85.00 188 GLN A C 1
ATOM 1426 O O . GLN A 1 188 ? 27.574 12.337 -2.061 1.00 85.00 188 GLN A O 1
ATOM 1431 N N . LEU A 1 189 ? 26.674 11.166 -0.372 1.00 81.06 189 LEU A N 1
ATOM 1432 C CA . LEU A 1 189 ? 27.523 11.749 0.666 1.00 81.06 189 LEU A CA 1
ATOM 1433 C C . LEU A 1 189 ? 28.866 11.007 0.781 1.00 81.06 189 LEU A C 1
ATOM 1435 O O . LEU A 1 189 ? 28.884 9.772 0.748 1.00 81.06 189 LEU A O 1
ATOM 1439 N N . PRO A 1 190 ? 29.981 11.735 0.971 1.00 83.88 190 PRO A N 1
ATOM 1440 C CA . PRO A 1 190 ? 31.263 11.143 1.333 1.00 83.88 190 PRO A CA 1
ATOM 1441 C C . PRO A 1 190 ? 31.151 10.264 2.593 1.00 83.88 190 PRO A C 1
ATOM 1443 O O . PRO A 1 190 ? 30.407 10.614 3.511 1.00 83.88 190 PRO A O 1
ATOM 1446 N N . PRO A 1 191 ? 31.908 9.155 2.698 1.00 78.88 191 PRO A N 1
ATOM 1447 C CA . PRO A 1 191 ? 31.789 8.204 3.812 1.00 78.88 191 PRO A CA 1
ATOM 1448 C C . PRO A 1 191 ? 32.158 8.801 5.181 1.00 78.88 191 PRO A C 1
ATOM 1450 O O . PRO A 1 191 ? 31.795 8.251 6.215 1.00 78.88 191 PRO A O 1
ATOM 1453 N N . ASN A 1 192 ? 32.864 9.932 5.195 1.00 81.50 192 ASN A N 1
ATOM 1454 C CA . ASN A 1 192 ? 33.226 10.697 6.387 1.00 81.50 192 ASN A CA 1
ATOM 1455 C C . ASN A 1 192 ? 32.167 11.736 6.804 1.00 81.50 192 ASN A C 1
ATOM 1457 O O . ASN A 1 192 ? 32.353 12.412 7.814 1.00 81.50 192 ASN A O 1
ATOM 1461 N N . VAL A 1 193 ? 31.070 11.885 6.056 1.00 75.62 193 VAL A N 1
ATOM 1462 C CA . VAL A 1 193 ? 29.975 12.807 6.379 1.00 75.62 193 VAL A CA 1
ATOM 1463 C C . VAL A 1 193 ? 28.738 12.000 6.754 1.00 75.62 193 VAL A C 1
ATOM 1465 O O . VAL A 1 193 ? 28.134 11.334 5.917 1.00 75.62 193 VAL A O 1
ATOM 1468 N N . MET A 1 194 ? 28.328 12.090 8.020 1.00 72.19 194 MET A N 1
ATOM 1469 C CA . MET A 1 194 ? 27.078 11.503 8.503 1.00 72.19 194 MET A CA 1
ATOM 1470 C C . MET A 1 194 ? 26.166 12.580 9.069 1.00 72.19 194 MET A C 1
ATOM 1472 O O . MET A 1 194 ? 26.582 13.406 9.883 1.00 72.19 194 MET A O 1
ATOM 1476 N N . PHE A 1 195 ? 24.897 12.547 8.669 1.00 74.31 195 PHE A N 1
ATOM 1477 C CA . PHE A 1 195 ? 23.890 13.389 9.288 1.00 74.31 195 PHE A CA 1
ATOM 1478 C C . PHE A 1 195 ? 23.460 12.781 10.621 1.00 74.31 195 PHE A C 1
ATOM 1480 O O . PHE A 1 195 ? 22.886 11.694 10.669 1.00 74.31 195 PHE A O 1
ATOM 1487 N N . VAL A 1 196 ? 23.712 13.505 11.710 1.00 71.38 196 VAL A N 1
ATOM 1488 C CA . VAL A 1 196 ? 23.198 13.156 13.034 1.00 71.38 196 VAL A CA 1
ATOM 1489 C C . VAL A 1 196 ? 22.040 14.102 13.350 1.00 71.38 196 VAL A C 1
ATOM 1491 O O . VAL A 1 196 ? 22.273 15.303 13.519 1.00 71.38 196 VAL A O 1
ATOM 1494 N N . PRO A 1 197 ? 20.788 13.614 13.428 1.00 66.00 197 PRO A N 1
ATOM 1495 C CA . PRO A 1 197 ? 19.663 14.463 13.784 1.00 66.00 197 PRO A CA 1
ATOM 1496 C C . PRO A 1 197 ? 19.880 15.063 15.175 1.00 66.00 197 PRO A C 1
ATOM 1498 O O . PRO A 1 197 ? 20.128 14.356 16.154 1.00 66.00 197 PRO A O 1
ATOM 1501 N N . PHE A 1 198 ? 19.788 16.389 15.256 1.00 64.31 198 PHE A N 1
ATOM 1502 C CA . PHE A 1 198 ? 19.983 17.118 16.501 1.00 64.31 198 PHE A CA 1
ATOM 1503 C C . PHE A 1 198 ? 18.891 16.748 17.510 1.00 64.31 198 PHE A C 1
ATOM 1505 O O . PHE A 1 198 ? 17.716 17.059 17.314 1.00 64.31 198 PHE A O 1
ATOM 1512 N N . ASN A 1 199 ? 19.289 16.119 18.615 1.00 64.19 199 ASN A N 1
ATOM 1513 C CA . ASN A 1 199 ? 18.421 15.878 19.760 1.00 64.19 199 ASN A CA 1
ATOM 1514 C C . ASN A 1 199 ? 18.941 16.668 20.968 1.00 64.19 199 ASN A C 1
ATOM 1516 O O . ASN A 1 199 ? 20.086 16.488 21.387 1.00 64.19 199 ASN A O 1
ATOM 1520 N N . LYS A 1 200 ? 18.095 17.534 21.544 1.00 65.44 200 LYS A N 1
ATOM 1521 C CA . LYS A 1 200 ? 18.454 18.396 22.683 1.00 65.44 200 LYS A CA 1
ATOM 1522 C C . LYS A 1 200 ? 18.949 17.593 23.892 1.00 65.44 200 LYS A C 1
ATOM 1524 O O . LYS A 1 200 ? 19.836 18.072 24.590 1.00 65.44 200 LYS A O 1
ATOM 1529 N N . SER A 1 201 ? 18.440 16.376 24.102 1.00 63.53 201 SER A N 1
ATOM 1530 C CA . SER A 1 201 ? 18.872 15.497 25.198 1.00 63.53 201 SER A CA 1
ATOM 1531 C C . SER A 1 201 ? 20.241 14.845 24.971 1.00 63.53 201 SER A C 1
ATOM 1533 O O . SER A 1 201 ? 20.904 14.486 25.936 1.00 63.53 201 SER A O 1
ATOM 1535 N N . LYS A 1 202 ? 20.713 14.752 23.719 1.00 58.94 202 LYS A N 1
ATOM 1536 C CA . LYS A 1 202 ? 22.013 14.154 23.352 1.00 58.94 202 LYS A CA 1
ATOM 1537 C C . LYS A 1 202 ? 23.111 15.178 23.054 1.00 58.94 202 LYS A C 1
ATOM 1539 O O . LYS A 1 202 ? 24.198 14.823 22.605 1.00 58.94 202 LYS A O 1
ATOM 1544 N N . LYS A 1 203 ? 22.864 16.462 23.339 1.00 52.78 203 LYS A N 1
ATOM 1545 C CA . LYS A 1 203 ? 23.804 17.577 23.108 1.00 52.78 203 LYS A CA 1
ATOM 1546 C C . LYS A 1 203 ? 25.190 17.350 23.744 1.00 52.78 203 LYS A C 1
ATOM 1548 O O . LYS A 1 203 ? 26.177 17.884 23.249 1.00 52.78 203 LYS A O 1
ATOM 1553 N N . LEU A 1 204 ? 25.259 16.562 24.822 1.00 51.38 204 LEU A N 1
ATOM 1554 C CA . LEU A 1 204 ? 26.488 16.246 25.561 1.00 51.38 204 LEU A CA 1
ATOM 1555 C C . LEU A 1 204 ? 27.284 15.058 24.994 1.00 51.38 204 LEU A C 1
ATOM 1557 O O . LEU A 1 204 ? 28.474 14.957 25.277 1.00 51.38 204 LEU A O 1
ATOM 1561 N N . GLU A 1 205 ? 26.676 14.180 24.193 1.00 55.47 205 GLU A N 1
ATOM 1562 C CA . GLU A 1 205 ? 27.371 13.017 23.613 1.00 55.47 205 GLU A CA 1
ATOM 1563 C C . GLU A 1 205 ? 28.188 13.404 22.373 1.00 55.47 205 GLU A C 1
ATOM 1565 O O . GLU A 1 205 ? 29.268 12.868 22.148 1.00 55.47 205 GLU A O 1
ATOM 1570 N N . LEU A 1 206 ? 27.736 14.416 21.622 1.00 53.28 206 LEU A N 1
ATOM 1571 C CA . LEU A 1 206 ? 28.442 14.930 20.440 1.00 53.28 206 LEU A CA 1
ATOM 1572 C C . LEU A 1 206 ? 29.770 15.632 20.768 1.00 53.28 206 LEU A C 1
ATOM 1574 O O . LEU A 1 206 ? 30.626 15.738 19.899 1.00 53.28 206 LEU A O 1
ATOM 1578 N N . ARG A 1 207 ? 29.965 16.088 22.014 1.00 53.50 207 ARG A N 1
ATOM 1579 C CA . ARG A 1 207 ? 31.242 16.662 22.478 1.00 53.50 207 ARG A CA 1
ATOM 1580 C C . ARG A 1 207 ? 32.274 15.614 22.900 1.00 53.50 207 ARG A C 1
ATOM 1582 O O . ARG A 1 207 ? 33.387 15.998 23.214 1.00 53.50 207 ARG A O 1
ATOM 1589 N N . LYS A 1 208 ? 31.908 14.330 22.957 1.00 53.16 208 LYS A N 1
ATOM 1590 C CA . LYS A 1 208 ? 32.812 13.239 23.365 1.00 53.16 208 LYS A CA 1
ATOM 1591 C C . LYS A 1 208 ? 33.418 12.480 22.179 1.00 53.16 208 LYS A C 1
ATOM 1593 O O . LYS A 1 208 ? 34.192 11.557 22.390 1.00 53.16 208 LYS A O 1
ATOM 1598 N N . LEU A 1 209 ? 33.020 12.831 20.955 1.00 51.91 209 LEU A N 1
ATOM 1599 C CA . LEU A 1 209 ? 33.500 12.225 19.707 1.00 51.91 209 LEU A CA 1
ATOM 1600 C C . LEU A 1 209 ? 34.613 13.046 19.028 1.00 51.91 209 LEU A C 1
ATOM 1602 O O . LEU A 1 209 ? 35.019 12.698 17.922 1.00 51.91 209 LEU A O 1
ATOM 1606 N N . PHE A 1 210 ? 35.101 14.098 19.693 1.00 44.34 210 PHE A N 1
ATOM 1607 C CA . PHE A 1 210 ? 36.276 14.881 19.315 1.00 44.34 210 PHE A CA 1
ATOM 1608 C C . PHE A 1 210 ? 37.151 15.113 20.542 1.00 44.34 210 PHE A C 1
ATOM 1610 O O . PHE A 1 210 ? 36.567 15.425 21.606 1.00 44.34 210 PHE A O 1
#

pLDDT: mean 70.27, std 17.08, range [29.58, 91.12]

Solvent-accessible surface area (backbone atoms only — not comparable to full-atom values): 13045 Å² total; per-residue (Å²): 141,87,87,86,83,85,83,83,83,86,79,87,87,83,91,87,86,90,84,84,92,83,71,75,64,68,57,50,53,54,55,48,55,54,54,54,59,54,54,67,67,61,67,78,58,53,71,66,55,54,50,55,54,50,53,52,48,54,53,49,52,52,53,49,51,52,50,51,51,54,50,50,54,52,50,50,52,51,50,53,52,48,50,53,49,50,54,48,51,51,52,52,50,50,50,51,49,72,66,52,79,79,53,66,57,33,53,53,44,41,52,75,68,72,48,73,75,89,53,59,45,75,42,73,46,78,51,65,71,58,37,51,51,31,52,51,40,37,33,67,76,69,71,48,87,78,50,72,72,55,59,69,68,42,49,26,49,45,44,47,52,45,64,66,69,51,90,74,78,79,90,62,88,48,69,69,62,38,52,48,51,53,33,52,75,66,67,72,50,59,95,90,61,77,89,73,84,89,47,87,90,50,62,72,60,70,64,70,79,106

Nearest PDB structures (foldseek):
  7oi9-assembly1_h  TM=6.627E-01  e=1.609E-03  Homo sapiens
  7of0-assembly1_h  TM=6.516E-01  e=1.943E-03  Homo sapiens
  7a5f-assembly1_h3  TM=5.984E-01  e=1.419E-03  Homo sapiens
  8any-assembly1_h  TM=6.620E-01  e=5.318E-03  Homo sapiens
  6zsa-assembly1_h  TM=6.392E-01  e=3.297E-02  Homo sapiens

Secondary structure (DSSP, 8-state):
--PPPP-PPP-----------SSTTHHHHHHHHHHHHHHHHSSSSHHHHHHHHHHHHHHHHHHHHHHHHHHHHHHHHHHHHHHHHHHHHHHHHHHHHHHSPPPHHHHHHHHHTT--STTTTT-B--SHHHHHHHHHHHHHHH-----HHHHHH--BHHHHHHHHHSPPPP---SHHHHHHHHHHHTT-S-TT-------GGGTTTGGG--

Mean predicted aligned error: 19.8 Å

Radius of gyration: 41.37 Å; Cα contacts (8 Å, |Δi|>4): 83; chains: 1; bounding box: 69×48×114 Å

Sequence (210 aa):
MLRAHYIAKRSYATAGGASQVIGGWTDRLKKLMNRASEKQTEEADKPATEAKAADAKVASDEAKMRKAATFAAREARRKAMLQKQEEKRTREAAAKVAAMPVPDAVKAALTKAGLPTEDLRTVALDDLAVKGKVVASFMESSQVLLSHTEITQIQTAADLLRTASLPRAPIIKHPVAKWFLDQQAAKQLPPNVMFVPFNKSKKLELRKLF

Organism: Allomyces macrogynus (strain ATCC 38327) (NCBI:txid578462)